Protein AF-A0A7X5TD55-F1 (afdb_monomer)

Sequence (259 aa):
MVTIAPYAYFVERIVGNTLDVQTLIPPDMNLHIYEPSPKSVEMHTRANVWFQIGEPFEKKITQSLLEKNPKLKTVNLQAGLDVLTEEDAIELSPCVGHHHTGADLHTWLSPKLALKQAQHISQTLIALFPEYREEYQKNFNNLALDLQTLDRDIEKILSPFKGNALLVSHSAFGYFCRDYGLIQLSVECEGKEPRPRDIQQILEKTKIYPVQCVLLQKGFNNRGATQIGEKLQLPIYLVDPYARDYLKNMRQIAGNIAK

Mean predicted aligned error: 4.9 Å

Solvent-accessible surface area (backbone atoms only — not comparable to full-atom values): 14300 Å² total; per-residue (Å²): 58,23,46,45,33,44,56,39,39,47,48,44,57,28,48,57,88,79,57,86,80,47,51,72,49,60,87,81,59,43,73,95,77,60,75,79,49,73,68,57,55,58,68,54,44,77,38,65,40,36,47,36,63,78,56,76,67,53,57,63,51,48,54,61,37,37,75,78,22,78,76,48,41,78,42,63,59,59,68,93,57,93,66,63,46,77,67,52,39,54,75,38,32,63,55,70,66,83,74,72,96,64,72,72,64,44,46,70,60,18,43,74,49,34,42,55,36,46,48,52,50,44,55,51,48,35,70,76,40,60,91,46,34,69,57,30,52,54,29,38,53,54,52,42,54,50,32,56,47,49,41,53,52,44,43,66,58,37,58,88,48,50,66,26,21,38,39,20,13,54,83,49,54,60,46,37,18,64,78,45,44,30,29,36,35,38,45,29,53,94,92,37,83,58,50,74,70,37,52,50,52,50,60,53,47,53,75,75,31,57,62,61,30,28,42,30,46,67,63,54,80,37,65,65,35,50,54,52,24,62,76,69,70,41,56,77,42,84,42,58,98,55,41,49,62,44,76,61,46,56,51,49,53,45,54,58,60,66,106

Structure (mmCIF, N/CA/C/O backbone):
data_AF-A0A7X5TD55-F1
#
_entry.id   AF-A0A7X5TD55-F1
#
loop_
_atom_site.group_PDB
_atom_site.id
_atom_site.type_symbol
_atom_site.label_atom_id
_atom_site.label_alt_id
_atom_site.label_comp_id
_atom_site.label_asym_id
_atom_site.label_entity_id
_atom_site.label_seq_id
_atom_site.pdbx_PDB_ins_code
_atom_site.Cartn_x
_atom_site.Cartn_y
_atom_site.Cartn_z
_atom_site.occupancy
_atom_site.B_iso_or_equiv
_atom_site.auth_seq_id
_atom_site.auth_comp_id
_atom_site.auth_asym_id
_atom_site.auth_atom_id
_atom_site.pdbx_PDB_model_num
ATOM 1 N N . MET A 1 1 ? 12.447 -3.862 -10.230 1.00 94.12 1 MET A N 1
ATOM 2 C CA . MET A 1 1 ? 12.416 -4.103 -8.771 1.00 94.12 1 MET A CA 1
ATOM 3 C C . MET A 1 1 ? 11.556 -3.055 -8.085 1.00 94.12 1 MET A C 1
ATOM 5 O O . MET A 1 1 ? 11.379 -1.963 -8.622 1.00 94.12 1 MET A O 1
ATOM 9 N N . VAL A 1 2 ? 11.043 -3.380 -6.908 1.00 95.81 2 VAL A N 1
ATOM 10 C CA . VAL A 1 2 ? 10.241 -2.493 -6.057 1.00 95.81 2 VAL A CA 1
ATOM 11 C C . VAL A 1 2 ? 10.647 -2.683 -4.603 1.00 95.81 2 VAL A C 1
ATOM 13 O O . VAL A 1 2 ? 11.243 -3.702 -4.262 1.00 95.81 2 VAL A O 1
ATOM 16 N N . THR A 1 3 ? 10.301 -1.747 -3.730 1.00 93.94 3 THR A N 1
ATOM 17 C CA . THR A 1 3 ? 10.654 -1.872 -2.309 1.00 93.94 3 THR A CA 1
ATOM 18 C C . THR A 1 3 ? 9.700 -2.789 -1.543 1.00 93.94 3 THR A C 1
ATOM 20 O O . THR A 1 3 ? 10.162 -3.680 -0.835 1.00 93.94 3 THR A O 1
ATOM 23 N N . ILE A 1 4 ? 8.387 -2.637 -1.747 1.00 94.38 4 ILE A N 1
ATOM 24 C CA . ILE A 1 4 ? 7.332 -3.349 -1.006 1.00 94.38 4 ILE A CA 1
ATOM 25 C C . ILE A 1 4 ? 6.414 -4.160 -1.928 1.00 94.38 4 ILE A C 1
ATOM 27 O O . ILE A 1 4 ? 6.278 -3.861 -3.118 1.00 94.38 4 ILE A O 1
ATOM 31 N N . ALA A 1 5 ? 5.749 -5.178 -1.378 1.00 95.31 5 ALA A N 1
ATOM 32 C CA . ALA A 1 5 ? 4.925 -6.099 -2.161 1.00 95.31 5 ALA A CA 1
ATOM 33 C C . ALA A 1 5 ? 3.670 -5.481 -2.821 1.00 95.31 5 ALA A C 1
ATOM 35 O O . ALA A 1 5 ? 3.364 -5.907 -3.935 1.00 95.31 5 ALA A O 1
ATOM 36 N N . PRO A 1 6 ? 2.980 -4.463 -2.257 1.00 96.75 6 PRO A N 1
ATOM 37 C CA . PRO A 1 6 ? 1.892 -3.777 -2.963 1.00 96.75 6 PRO A CA 1
ATOM 38 C C . PRO A 1 6 ? 2.317 -3.205 -4.321 1.00 96.75 6 PRO A C 1
ATOM 40 O O . PRO A 1 6 ? 1.610 -3.338 -5.316 1.00 96.75 6 PRO A O 1
ATOM 43 N N . TYR A 1 7 ? 3.522 -2.640 -4.407 1.00 97.62 7 TYR A N 1
ATOM 44 C CA . TYR A 1 7 ? 4.047 -2.149 -5.681 1.00 97.62 7 TYR A CA 1
ATOM 45 C C . TYR A 1 7 ? 4.497 -3.278 -6.599 1.00 97.62 7 TYR A C 1
ATOM 47 O O . TYR A 1 7 ? 4.424 -3.118 -7.815 1.00 97.62 7 TYR A O 1
ATOM 55 N N . ALA A 1 8 ? 4.897 -4.433 -6.055 1.00 97.50 8 ALA A N 1
ATOM 56 C CA . ALA A 1 8 ? 5.165 -5.608 -6.881 1.00 97.50 8 ALA A CA 1
ATOM 57 C C . ALA A 1 8 ? 3.881 -6.034 -7.583 1.00 97.50 8 ALA A C 1
ATOM 59 O O . ALA A 1 8 ? 3.890 -6.179 -8.798 1.00 97.50 8 ALA A O 1
ATOM 60 N N . TYR A 1 9 ? 2.771 -6.095 -6.845 1.00 98.19 9 TYR A N 1
ATOM 61 C CA . TYR A 1 9 ? 1.458 -6.393 -7.403 1.00 98.19 9 TYR A CA 1
ATOM 62 C C . TYR A 1 9 ? 1.077 -5.435 -8.536 1.00 98.19 9 TYR A C 1
ATOM 64 O O . TYR A 1 9 ? 0.648 -5.888 -9.594 1.00 98.19 9 TYR A O 1
ATOM 72 N N . PHE A 1 10 ? 1.274 -4.122 -8.372 1.00 98.62 10 PHE A N 1
ATOM 73 C CA . PHE A 1 10 ? 0.982 -3.163 -9.446 1.00 98.62 10 PHE A CA 1
ATOM 74 C C . PHE A 1 10 ? 1.868 -3.371 -10.673 1.00 98.62 10 PHE A C 1
ATOM 76 O O . PHE A 1 10 ? 1.355 -3.388 -11.790 1.00 98.62 10 PHE A O 1
ATOM 83 N N . VAL A 1 11 ? 3.178 -3.558 -10.481 1.00 98.50 11 VAL A N 1
ATOM 84 C CA . VAL A 1 11 ? 4.105 -3.803 -11.593 1.00 98.50 11 VAL A CA 1
ATOM 85 C C . VAL A 1 11 ? 3.736 -5.102 -12.307 1.00 98.50 11 VAL A C 1
ATOM 87 O O . VAL A 1 11 ? 3.576 -5.074 -13.518 1.00 98.50 11 VAL A O 1
ATOM 90 N N . GLU A 1 12 ? 3.522 -6.203 -11.585 1.00 98.44 12 GLU A N 1
ATOM 91 C CA . GLU A 1 12 ? 3.125 -7.511 -12.136 1.00 98.44 12 GLU A CA 1
ATOM 92 C C . GLU A 1 12 ? 1.830 -7.424 -12.943 1.00 98.44 12 GLU A C 1
ATOM 94 O O . GLU A 1 12 ? 1.743 -7.939 -14.057 1.00 98.44 12 GLU A O 1
ATOM 99 N N . ARG A 1 13 ? 0.834 -6.707 -12.415 1.00 98.56 13 ARG A N 1
ATOM 100 C CA . ARG A 1 13 ? -0.438 -6.459 -13.100 1.00 98.56 13 ARG A CA 1
ATOM 101 C C . ARG A 1 13 ? -0.277 -5.673 -14.397 1.00 98.56 13 ARG A C 1
ATOM 103 O O . ARG A 1 13 ? -1.152 -5.800 -15.244 1.00 98.56 13 ARG A O 1
ATOM 110 N N . ILE A 1 14 ? 0.781 -4.871 -14.539 1.00 98.75 14 ILE A N 1
ATOM 111 C CA . ILE A 1 14 ? 1.077 -4.079 -15.740 1.00 98.75 14 ILE A CA 1
ATOM 112 C C . ILE A 1 14 ? 1.941 -4.877 -16.725 1.00 98.75 14 ILE A C 1
ATOM 114 O O . ILE A 1 14 ? 1.616 -4.914 -17.911 1.00 98.75 14 ILE A O 1
ATOM 118 N N . VAL A 1 15 ? 3.013 -5.518 -16.249 1.00 98.38 15 VAL A N 1
ATOM 119 C CA . VAL A 1 15 ? 4.007 -6.189 -17.106 1.00 98.38 15 VAL A CA 1
ATOM 120 C C . VAL A 1 15 ? 3.598 -7.597 -17.533 1.00 98.38 15 VAL A C 1
ATOM 122 O O . VAL A 1 15 ? 4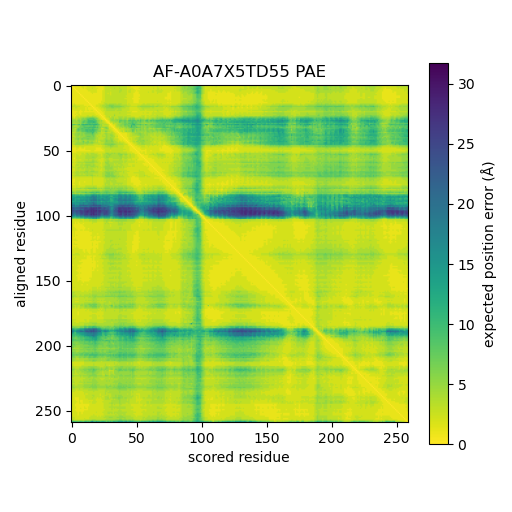.107 -8.102 -18.526 1.00 98.38 15 VAL A O 1
ATOM 125 N N . GLY A 1 16 ? 2.693 -8.259 -16.809 1.00 96.62 16 GLY A N 1
ATOM 126 C CA . GLY A 1 16 ? 2.365 -9.653 -17.092 1.00 96.62 16 GLY A CA 1
ATOM 127 C C . GLY A 1 16 ? 3.614 -10.537 -17.011 1.00 96.62 16 GLY A C 1
ATOM 128 O O . GLY A 1 16 ? 4.246 -10.614 -15.962 1.00 96.62 16 GLY A O 1
ATOM 129 N N . ASN A 1 17 ? 3.979 -11.179 -18.124 1.00 95.69 17 ASN A N 1
ATOM 130 C CA . ASN A 1 17 ? 5.123 -12.098 -18.203 1.00 95.69 17 ASN A CA 1
ATOM 131 C C . ASN A 1 17 ? 6.352 -11.503 -18.915 1.00 95.69 17 ASN A C 1
ATOM 133 O O . ASN A 1 17 ? 7.302 -12.231 -19.198 1.00 95.69 17 ASN A O 1
ATOM 137 N N . THR A 1 18 ? 6.341 -10.214 -19.261 1.00 97.06 18 THR A N 1
ATOM 138 C CA . THR A 1 18 ? 7.421 -9.600 -20.053 1.00 97.06 18 THR A CA 1
ATOM 139 C C . THR A 1 18 ? 8.657 -9.248 -19.221 1.00 97.06 18 THR A C 1
ATOM 141 O O . THR A 1 18 ? 9.742 -9.093 -19.781 1.00 97.06 18 THR A O 1
ATOM 144 N N . LEU A 1 19 ? 8.510 -9.098 -17.898 1.00 95.94 19 LEU A N 1
ATOM 145 C CA . LEU A 1 19 ? 9.568 -8.687 -16.974 1.00 95.94 19 LEU A CA 1
ATOM 146 C C . LEU A 1 19 ? 9.460 -9.413 -15.632 1.00 95.94 19 LEU A C 1
ATOM 148 O O . LEU A 1 19 ? 8.368 -9.601 -15.098 1.00 95.94 19 LEU A O 1
ATOM 152 N N . ASP A 1 20 ? 10.613 -9.705 -15.031 1.00 95.25 20 ASP A N 1
ATOM 153 C CA . ASP A 1 20 ? 10.690 -10.219 -13.665 1.00 95.25 20 ASP A CA 1
ATOM 154 C C . ASP A 1 20 ? 10.497 -9.101 -12.629 1.00 95.25 20 ASP A C 1
ATOM 156 O O . ASP A 1 20 ? 11.153 -8.050 -12.665 1.00 95.25 20 ASP A O 1
ATOM 160 N N . VAL A 1 21 ? 9.641 -9.355 -11.635 1.00 95.75 21 VAL A N 1
ATOM 161 C CA . VAL A 1 21 ? 9.360 -8.412 -10.545 1.00 95.75 21 VAL A CA 1
ATOM 162 C C . VAL A 1 21 ? 9.884 -8.952 -9.220 1.00 95.75 21 VAL A C 1
ATOM 164 O O . VAL A 1 21 ? 9.429 -9.968 -8.702 1.00 95.75 21 VAL A O 1
ATOM 167 N N . GLN A 1 22 ? 10.838 -8.225 -8.640 1.00 93.19 22 GLN A N 1
ATOM 168 C CA . GLN A 1 22 ? 11.437 -8.545 -7.344 1.00 93.19 22 GLN A CA 1
ATOM 169 C C . GLN A 1 22 ? 11.179 -7.435 -6.328 1.00 93.19 22 GLN A C 1
ATOM 171 O O . GLN A 1 22 ? 11.275 -6.247 -6.659 1.00 93.19 22 GLN A O 1
ATOM 176 N N . THR A 1 23 ? 10.868 -7.846 -5.099 1.00 92.19 23 THR A N 1
ATOM 177 C CA . THR A 1 23 ? 10.743 -6.986 -3.921 1.00 92.19 23 THR A CA 1
ATOM 178 C C . THR A 1 23 ? 12.070 -6.932 -3.175 1.00 92.19 23 THR A C 1
ATOM 180 O O . THR A 1 23 ? 12.654 -7.975 -2.882 1.00 92.19 23 THR A O 1
ATOM 183 N N . LEU A 1 24 ? 12.513 -5.731 -2.810 1.00 90.44 24 LEU A N 1
ATOM 184 C CA . LEU A 1 24 ? 13.697 -5.544 -1.978 1.00 90.44 24 LEU A CA 1
ATOM 185 C C . LEU A 1 24 ? 13.462 -6.065 -0.557 1.00 90.44 24 LEU A C 1
ATOM 187 O O . LEU A 1 24 ? 14.338 -6.717 0.007 1.00 90.44 24 LEU A O 1
ATOM 191 N N . ILE A 1 25 ? 12.282 -5.783 0.002 1.00 86.50 25 ILE A N 1
ATOM 192 C CA . ILE A 1 25 ? 11.887 -6.248 1.329 1.00 86.50 25 ILE A CA 1
ATOM 193 C C . ILE A 1 25 ? 11.126 -7.571 1.178 1.00 86.50 25 ILE A C 1
ATOM 195 O O . ILE A 1 25 ? 10.119 -7.616 0.463 1.00 86.50 25 ILE A O 1
ATOM 199 N N . PRO A 1 26 ? 11.591 -8.661 1.814 1.00 79.62 26 PRO A N 1
ATOM 200 C CA . PRO A 1 26 ? 10.862 -9.921 1.839 1.00 79.62 26 PRO A CA 1
ATOM 201 C C . PRO A 1 26 ? 9.502 -9.788 2.543 1.00 79.62 26 PRO A C 1
ATOM 203 O O . PRO A 1 26 ? 9.340 -8.912 3.395 1.00 79.62 26 PRO A O 1
ATOM 206 N N . PRO A 1 27 ? 8.543 -10.687 2.257 1.00 74.12 27 PRO A N 1
ATOM 207 C CA . PRO A 1 27 ? 7.308 -10.774 3.029 1.00 74.12 27 PRO A CA 1
ATOM 208 C C . PRO A 1 27 ? 7.586 -10.895 4.533 1.00 74.12 27 PRO A C 1
ATOM 210 O O . PRO A 1 27 ? 8.581 -11.496 4.936 1.00 74.12 27 PRO A O 1
ATOM 213 N N . ASP A 1 28 ? 6.682 -10.354 5.347 1.00 70.50 28 ASP A N 1
ATOM 214 C CA . ASP A 1 28 ? 6.670 -10.468 6.814 1.00 70.50 28 ASP A CA 1
ATOM 215 C C . ASP A 1 28 ? 7.827 -9.777 7.561 1.00 70.50 28 ASP A C 1
ATOM 217 O O . ASP A 1 28 ? 7.935 -9.901 8.782 1.00 70.50 28 ASP A O 1
ATOM 221 N N . MET A 1 29 ? 8.657 -9.001 6.858 1.00 75.50 29 MET A N 1
ATOM 222 C CA . MET A 1 29 ? 9.703 -8.174 7.462 1.00 75.50 29 MET A CA 1
ATOM 223 C C . MET A 1 29 ? 9.189 -6.763 7.763 1.00 75.50 29 MET A C 1
ATOM 225 O O . MET A 1 29 ? 8.473 -6.159 6.966 1.00 75.50 29 MET A O 1
ATOM 229 N N . ASN A 1 30 ? 9.607 -6.204 8.899 1.00 74.75 30 ASN A N 1
ATOM 230 C CA . ASN A 1 30 ? 9.355 -4.803 9.220 1.00 74.75 30 ASN A CA 1
ATOM 231 C C . ASN A 1 30 ? 10.313 -3.909 8.425 1.00 74.75 30 ASN A C 1
ATOM 233 O O . ASN A 1 30 ? 11.528 -3.987 8.610 1.00 74.75 30 ASN A O 1
ATOM 237 N N . LEU A 1 31 ? 9.763 -3.057 7.558 1.00 77.81 31 LEU A N 1
ATOM 238 C CA . LEU A 1 31 ? 10.559 -2.220 6.664 1.00 77.81 31 LEU A CA 1
ATOM 239 C C . LEU A 1 31 ? 11.415 -1.177 7.382 1.00 77.81 31 LEU A C 1
ATOM 241 O O . LEU A 1 31 ? 12.505 -0.876 6.908 1.00 77.81 31 LEU A O 1
ATOM 245 N N . HIS A 1 32 ? 10.957 -0.667 8.530 1.00 74.50 32 HIS A N 1
ATOM 246 C CA . HIS A 1 32 ? 11.623 0.435 9.238 1.00 74.50 32 HIS A CA 1
ATOM 247 C C . HIS A 1 32 ? 12.931 0.000 9.893 1.00 74.50 32 HIS A C 1
ATOM 249 O O . HIS A 1 32 ? 13.789 0.824 10.194 1.00 74.50 32 HIS A O 1
ATOM 255 N N . ILE A 1 33 ? 13.087 -1.306 10.109 1.00 75.75 33 ILE A N 1
ATOM 256 C CA . ILE A 1 33 ? 14.289 -1.916 10.686 1.00 75.75 33 ILE A CA 1
ATOM 257 C C . ILE A 1 33 ? 14.964 -2.889 9.713 1.00 75.75 33 ILE A C 1
ATOM 259 O O . ILE A 1 33 ? 15.888 -3.606 10.098 1.00 75.75 33 ILE A O 1
ATOM 263 N N . TYR A 1 34 ? 14.485 -2.970 8.468 1.00 79.50 34 TYR A N 1
ATOM 264 C CA . TYR A 1 34 ? 15.034 -3.897 7.492 1.00 79.50 34 TYR A CA 1
ATOM 265 C C . TYR A 1 34 ? 16.369 -3.385 6.955 1.00 79.50 34 TYR A C 1
ATOM 267 O O . TYR A 1 34 ? 16.450 -2.336 6.319 1.00 79.50 34 TYR A O 1
ATOM 275 N N . GLU A 1 35 ? 17.412 -4.191 7.135 1.00 79.69 35 GLU A N 1
ATOM 276 C CA . GLU A 1 35 ? 18.705 -3.980 6.497 1.00 79.69 35 GLU A CA 1
ATOM 277 C C . GLU A 1 35 ? 18.941 -5.059 5.428 1.00 79.69 35 GLU A C 1
ATOM 279 O O . GLU A 1 35 ? 19.118 -6.239 5.754 1.00 79.69 35 GLU A O 1
ATOM 284 N N . PRO A 1 36 ? 18.946 -4.700 4.131 1.00 79.50 36 PRO A N 1
ATOM 285 C CA . PRO A 1 36 ? 19.206 -5.673 3.083 1.00 79.50 36 PRO A CA 1
ATOM 286 C C . PRO A 1 36 ? 20.639 -6.197 3.152 1.00 79.50 36 PRO A C 1
ATOM 288 O O . PRO A 1 36 ? 21.610 -5.444 3.199 1.00 79.50 36 PRO A O 1
ATOM 291 N N . SER A 1 37 ? 20.770 -7.522 3.083 1.00 82.94 37 SER A N 1
ATOM 292 C CA . SER A 1 37 ? 22.079 -8.177 3.031 1.00 82.94 37 SER A CA 1
ATOM 293 C C . SER A 1 37 ? 22.849 -7.819 1.748 1.00 82.94 37 SER A C 1
ATOM 295 O O . SER A 1 37 ? 22.228 -7.584 0.706 1.00 82.94 37 SER A O 1
ATOM 297 N N . PRO A 1 38 ? 24.195 -7.890 1.748 1.00 82.25 38 PRO A N 1
ATOM 298 C CA . PRO A 1 38 ? 24.996 -7.696 0.537 1.00 82.25 38 PRO A CA 1
ATOM 299 C C . PRO A 1 38 ? 24.571 -8.604 -0.624 1.00 82.25 38 PRO A C 1
ATOM 301 O O . PRO A 1 38 ? 24.558 -8.178 -1.774 1.00 82.25 38 PRO A O 1
ATOM 304 N N . LYS A 1 39 ? 24.152 -9.842 -0.322 1.00 83.31 39 LYS A N 1
ATOM 305 C CA . LYS A 1 39 ? 23.620 -10.784 -1.315 1.00 83.31 39 LYS A CA 1
ATOM 306 C C . LYS A 1 39 ? 22.305 -10.287 -1.925 1.00 83.31 39 LYS A C 1
ATOM 308 O O . LYS A 1 39 ? 22.108 -10.442 -3.125 1.00 83.31 39 LYS A O 1
ATOM 313 N N . SER A 1 40 ? 21.420 -9.694 -1.117 1.00 81.75 40 SER A N 1
ATOM 314 C CA . SER A 1 40 ? 20.184 -9.070 -1.609 1.00 81.75 40 SER A CA 1
ATOM 315 C C . SER A 1 40 ? 20.505 -7.901 -2.537 1.00 81.75 40 SER A C 1
ATOM 317 O O . SER A 1 40 ? 19.998 -7.853 -3.654 1.00 81.75 40 SER A O 1
ATOM 319 N N . VAL A 1 41 ? 21.416 -7.010 -2.135 1.00 82.12 41 VAL A N 1
ATOM 320 C CA . VAL A 1 41 ? 21.853 -5.887 -2.981 1.00 82.12 41 VAL A CA 1
ATOM 321 C C . VAL A 1 41 ? 22.447 -6.393 -4.300 1.00 82.12 41 VAL A C 1
ATOM 323 O O . VAL A 1 41 ? 22.096 -5.885 -5.361 1.00 82.12 41 VAL A O 1
ATOM 326 N N . GLU A 1 42 ? 23.275 -7.441 -4.264 1.00 84.12 42 GLU A N 1
ATOM 327 C CA . GLU A 1 42 ? 23.876 -8.027 -5.466 1.00 84.12 42 GLU A CA 1
ATOM 328 C C . GLU A 1 42 ? 22.830 -8.567 -6.454 1.00 84.12 42 GLU A C 1
ATOM 330 O O . GLU A 1 42 ? 22.952 -8.328 -7.655 1.00 84.12 42 GLU A O 1
ATOM 335 N N . MET A 1 43 ? 21.765 -9.225 -5.973 1.00 83.94 43 MET A N 1
ATOM 336 C CA . MET A 1 43 ? 20.680 -9.719 -6.838 1.00 83.94 43 MET A CA 1
ATOM 337 C C . MET A 1 43 ? 19.990 -8.589 -7.614 1.00 83.94 43 MET A C 1
ATOM 339 O O . MET A 1 43 ? 19.589 -8.776 -8.763 1.00 83.94 43 MET A O 1
ATOM 343 N N . HIS A 1 44 ? 19.911 -7.402 -7.016 1.00 87.19 44 HIS A N 1
ATOM 344 C CA . HIS A 1 44 ? 19.233 -6.243 -7.587 1.00 87.19 44 HIS A CA 1
ATOM 345 C C . HIS A 1 44 ? 20.106 -5.412 -8.538 1.00 87.19 44 HIS A C 1
ATOM 347 O O . HIS A 1 44 ? 19.586 -4.544 -9.237 1.00 87.19 44 HIS A O 1
ATOM 353 N N . THR A 1 45 ? 21.408 -5.703 -8.649 1.00 87.75 45 THR A N 1
ATOM 354 C CA . THR A 1 45 ? 22.309 -5.006 -9.591 1.00 87.75 45 THR A CA 1
ATOM 355 C C . THR A 1 45 ? 21.869 -5.143 -11.048 1.00 87.75 45 THR A C 1
ATOM 357 O O . THR A 1 45 ? 22.150 -4.264 -11.856 1.00 87.75 45 THR A O 1
ATOM 360 N N . ARG A 1 46 ? 21.127 -6.203 -11.389 1.00 88.06 46 ARG A N 1
ATOM 361 C CA . ARG A 1 46 ? 20.610 -6.456 -12.743 1.00 88.06 46 ARG A CA 1
ATOM 362 C C . ARG A 1 46 ? 19.305 -5.723 -13.061 1.00 88.06 46 ARG A C 1
ATOM 364 O O . ARG A 1 46 ? 18.822 -5.829 -14.183 1.00 88.06 46 ARG A O 1
ATOM 371 N N . ALA A 1 47 ? 18.716 -5.008 -12.104 1.00 94.19 47 ALA A N 1
ATOM 372 C CA . ALA A 1 47 ? 17.444 -4.333 -12.320 1.00 94.19 47 ALA A CA 1
ATOM 373 C C . ALA A 1 47 ? 17.562 -3.218 -13.375 1.00 94.19 47 ALA A C 1
ATOM 375 O O . ALA A 1 47 ? 18.484 -2.404 -13.348 1.00 94.19 47 ALA A O 1
ATOM 376 N N . ASN A 1 48 ? 16.586 -3.140 -14.281 1.00 95.38 48 ASN A N 1
ATOM 377 C CA . ASN A 1 48 ? 16.469 -2.024 -15.227 1.00 95.38 48 ASN A CA 1
ATOM 378 C C . ASN A 1 48 ? 15.880 -0.776 -14.557 1.00 95.38 48 ASN A C 1
ATOM 380 O O . ASN A 1 48 ? 16.286 0.349 -14.842 1.00 95.38 48 ASN A O 1
ATOM 384 N N . VAL A 1 49 ? 14.915 -0.984 -13.658 1.00 97.50 49 VAL A N 1
ATOM 385 C CA . VAL A 1 49 ? 14.199 0.077 -12.951 1.00 97.50 49 VAL A CA 1
ATOM 386 C C . VAL A 1 49 ? 13.906 -0.318 -11.508 1.00 97.50 49 VAL A C 1
ATOM 388 O O . VAL A 1 49 ? 13.558 -1.472 -11.225 1.00 97.50 49 VAL A O 1
ATOM 391 N N . TRP A 1 50 ? 14.020 0.652 -10.605 1.00 97.19 50 TRP A N 1
ATOM 392 C CA . TRP A 1 50 ? 13.593 0.566 -9.217 1.00 97.19 50 TRP A CA 1
ATOM 393 C C . TRP A 1 50 ? 12.528 1.619 -8.911 1.00 97.19 50 TRP A C 1
ATOM 395 O O . TRP A 1 50 ? 12.796 2.820 -8.950 1.00 97.19 50 TRP A O 1
ATOM 405 N N . PHE A 1 51 ? 11.329 1.148 -8.572 1.00 98.00 51 PHE A N 1
ATOM 406 C CA . PHE A 1 51 ? 10.264 1.978 -8.019 1.00 98.00 51 PHE A CA 1
ATOM 407 C C . PHE A 1 51 ? 10.364 2.044 -6.488 1.00 98.00 51 PHE A C 1
ATOM 409 O O . PHE A 1 51 ? 10.251 1.021 -5.806 1.00 98.00 51 PHE A O 1
ATOM 416 N N . GLN A 1 52 ? 10.600 3.249 -5.981 1.00 95.62 52 GLN A N 1
ATOM 417 C CA . GLN A 1 52 ? 10.960 3.570 -4.600 1.00 95.62 52 GLN A CA 1
ATOM 418 C C . GLN A 1 52 ? 9.793 4.195 -3.845 1.00 95.62 52 GLN A C 1
ATOM 420 O O . GLN A 1 52 ? 8.957 4.876 -4.448 1.00 95.62 52 GLN A O 1
ATOM 425 N N . ILE A 1 53 ? 9.755 3.980 -2.529 1.00 92.06 53 ILE A N 1
ATOM 426 C CA . ILE A 1 53 ? 8.679 4.481 -1.663 1.00 92.06 53 ILE A CA 1
ATOM 427 C C . ILE A 1 53 ? 9.070 5.748 -0.891 1.00 92.06 53 ILE A C 1
ATOM 429 O O . ILE A 1 53 ? 8.188 6.381 -0.322 1.00 92.06 53 ILE A O 1
ATOM 433 N N . GLY A 1 54 ? 10.350 6.133 -0.890 1.00 88.44 54 GLY A N 1
ATOM 434 C CA . GLY A 1 54 ? 10.880 7.315 -0.205 1.00 88.44 54 GLY A CA 1
ATOM 435 C C . GLY A 1 54 ? 11.600 7.031 1.118 1.00 88.44 54 GLY A C 1
ATOM 436 O O . GLY A 1 54 ? 11.972 7.978 1.810 1.00 88.44 54 GLY A O 1
ATOM 437 N N . GLU A 1 55 ? 11.823 5.764 1.467 1.00 87.38 55 GLU A N 1
ATOM 438 C CA . GLU A 1 55 ? 12.448 5.379 2.735 1.00 87.38 55 GLU A CA 1
ATOM 439 C C . GLU A 1 55 ? 13.916 5.834 2.815 1.00 87.38 55 GLU A C 1
ATOM 441 O O . GLU A 1 55 ? 14.657 5.733 1.827 1.00 87.38 55 GLU A O 1
ATOM 446 N N . PRO A 1 56 ? 14.411 6.282 3.985 1.00 85.06 56 PRO A N 1
ATOM 447 C CA . PRO A 1 56 ? 15.785 6.764 4.117 1.00 85.06 56 PRO A CA 1
ATOM 448 C C . PRO A 1 56 ? 16.843 5.733 3.704 1.00 85.06 56 PRO A C 1
ATOM 450 O O . PRO A 1 56 ? 17.853 6.099 3.092 1.00 85.06 56 PRO A O 1
ATOM 453 N N . PHE A 1 57 ? 16.609 4.444 3.982 1.00 85.44 57 PHE A N 1
ATOM 454 C CA . PHE A 1 57 ? 17.544 3.378 3.614 1.00 85.44 57 PHE A CA 1
ATOM 455 C C . PHE A 1 57 ? 17.676 3.219 2.089 1.00 85.44 57 PHE A C 1
ATOM 457 O O . PHE A 1 57 ? 18.738 2.810 1.607 1.00 85.44 57 PHE A O 1
ATOM 464 N N . GLU A 1 58 ? 16.646 3.577 1.308 1.00 90.75 58 GLU A N 1
ATOM 465 C CA . GLU A 1 58 ? 16.667 3.437 -0.152 1.00 90.75 58 GLU A CA 1
ATOM 466 C C . GLU A 1 58 ? 17.770 4.296 -0.766 1.00 90.75 58 GLU A C 1
ATOM 468 O O . GLU A 1 58 ? 18.404 3.872 -1.732 1.00 90.75 58 GLU A O 1
ATOM 473 N N . LYS A 1 59 ? 18.072 5.463 -0.178 1.00 88.88 59 LYS A N 1
ATOM 474 C CA . LYS A 1 59 ? 19.146 6.357 -0.643 1.00 88.88 59 LYS A CA 1
ATOM 475 C C . LYS A 1 59 ? 20.513 5.675 -0.591 1.00 88.88 59 LYS A C 1
ATOM 477 O O . LYS A 1 59 ? 21.248 5.694 -1.577 1.00 88.88 59 LYS A O 1
ATOM 482 N N . LYS A 1 60 ? 20.829 5.021 0.533 1.00 87.12 60 LYS A N 1
ATOM 483 C CA . LYS A 1 60 ? 22.104 4.312 0.729 1.00 87.12 60 LYS A CA 1
ATOM 484 C C . LYS A 1 60 ? 22.255 3.154 -0.260 1.00 87.12 60 LYS A C 1
ATOM 486 O O . LYS A 1 60 ? 23.316 2.971 -0.850 1.00 87.12 60 LYS A O 1
ATOM 491 N N . ILE A 1 61 ? 21.183 2.392 -0.473 1.00 90.00 61 ILE A N 1
ATOM 492 C CA . ILE A 1 61 ? 21.180 1.270 -1.424 1.00 90.00 61 ILE A CA 1
ATOM 493 C C . ILE A 1 61 ? 21.279 1.778 -2.862 1.00 90.00 61 ILE A C 1
ATOM 495 O O . ILE A 1 61 ? 22.012 1.202 -3.659 1.00 90.00 61 ILE A O 1
ATOM 499 N N . THR A 1 62 ? 20.588 2.872 -3.189 1.00 91.75 62 THR A N 1
ATOM 500 C CA . THR A 1 62 ? 20.628 3.497 -4.519 1.00 91.75 62 THR A CA 1
ATOM 501 C C . THR A 1 62 ? 22.050 3.859 -4.905 1.00 91.75 62 THR A C 1
ATOM 503 O O . THR A 1 62 ? 22.477 3.525 -6.006 1.00 91.75 62 THR A O 1
ATOM 506 N N . GLN A 1 63 ? 22.795 4.489 -3.992 1.00 89.38 63 GLN A N 1
ATOM 507 C CA . GLN A 1 63 ? 24.193 4.834 -4.225 1.00 89.38 63 GLN A CA 1
ATOM 508 C C . GLN A 1 63 ? 25.024 3.588 -4.564 1.00 89.38 63 GLN A C 1
ATOM 510 O O . GLN A 1 63 ? 25.676 3.552 -5.604 1.00 89.38 63 GLN A O 1
ATOM 515 N N . SER A 1 64 ? 24.920 2.533 -3.749 1.00 89.06 64 SER A N 1
ATOM 516 C CA . SER A 1 64 ? 25.655 1.283 -3.979 1.00 89.06 64 SER A CA 1
ATOM 517 C C . SER A 1 64 ? 25.259 0.575 -5.283 1.00 89.06 64 SER A C 1
ATOM 519 O O . SER A 1 64 ? 26.112 0.007 -5.966 1.00 89.06 64 SER A O 1
ATOM 521 N N . LEU A 1 65 ? 23.976 0.603 -5.656 1.00 91.00 65 LEU A N 1
ATOM 522 C CA . LEU A 1 65 ? 23.502 -0.009 -6.896 1.00 91.00 65 LEU A CA 1
ATOM 523 C C . LEU A 1 65 ? 23.946 0.773 -8.132 1.00 91.00 65 LEU A C 1
ATOM 525 O O . LEU A 1 65 ? 24.330 0.147 -9.115 1.00 91.00 65 LEU A O 1
ATOM 529 N N . LEU A 1 66 ? 23.936 2.108 -8.093 1.00 92.38 66 LEU A N 1
ATOM 530 C CA . LEU A 1 66 ? 24.347 2.945 -9.225 1.00 92.38 66 LEU A CA 1
ATOM 531 C C . LEU A 1 66 ? 25.847 2.845 -9.523 1.00 92.38 66 LEU A C 1
ATOM 533 O O . LEU A 1 66 ? 26.232 2.923 -10.687 1.00 92.38 66 LEU A O 1
ATOM 537 N N . GLU A 1 67 ? 26.685 2.608 -8.510 1.00 91.44 67 GLU A N 1
ATOM 538 C CA . GLU A 1 67 ? 28.116 2.325 -8.704 1.00 91.44 67 GLU A CA 1
ATOM 539 C C . GLU A 1 67 ? 28.344 1.058 -9.546 1.00 91.44 67 GLU A C 1
ATOM 541 O O . GLU A 1 67 ? 29.257 1.011 -10.370 1.00 91.44 67 GLU A O 1
ATOM 546 N N . LYS A 1 68 ? 27.496 0.035 -9.371 1.00 90.56 68 LYS A N 1
ATOM 547 C CA . LYS A 1 68 ? 27.588 -1.250 -10.087 1.00 90.56 68 LYS A CA 1
ATOM 548 C C . LYS A 1 68 ? 26.771 -1.287 -11.380 1.00 90.56 68 LYS A C 1
ATOM 550 O O . LYS A 1 68 ? 27.141 -1.978 -12.326 1.00 90.56 68 LYS A O 1
ATOM 555 N N . ASN A 1 69 ? 25.661 -0.559 -11.424 1.00 94.06 69 ASN A N 1
ATOM 556 C CA . ASN A 1 69 ? 24.759 -0.455 -12.563 1.00 94.06 69 ASN A CA 1
ATOM 557 C C . ASN A 1 69 ? 24.366 1.015 -12.798 1.00 94.06 69 ASN A C 1
ATOM 559 O O . ASN A 1 69 ? 23.273 1.441 -12.412 1.00 94.06 69 ASN A O 1
ATOM 563 N N . PRO A 1 70 ? 25.211 1.786 -13.507 1.00 93.88 70 PRO A N 1
ATOM 564 C CA . PRO A 1 70 ? 24.935 3.191 -13.816 1.00 93.88 70 PRO A CA 1
ATOM 565 C C . PRO A 1 70 ? 23.697 3.413 -14.699 1.00 93.88 70 PRO A C 1
ATOM 567 O O . PRO A 1 70 ? 23.255 4.547 -14.865 1.00 93.88 70 PRO A O 1
ATOM 570 N N . LYS A 1 71 ? 23.151 2.348 -15.305 1.00 94.44 71 LYS A N 1
ATOM 571 C CA . LYS A 1 71 ? 21.955 2.401 -16.158 1.00 94.44 71 LYS A CA 1
ATOM 572 C C . LYS A 1 71 ? 20.656 2.199 -15.377 1.00 94.44 71 LYS A C 1
ATOM 574 O O . LYS A 1 71 ? 19.587 2.336 -15.971 1.00 94.44 71 LYS A O 1
ATOM 579 N N . LEU A 1 72 ? 20.726 1.861 -14.087 1.00 96.00 72 LEU A N 1
ATOM 580 C CA . LEU A 1 72 ? 19.544 1.682 -13.250 1.00 96.00 72 LEU A CA 1
ATOM 581 C C . LEU A 1 72 ? 18.713 2.969 -13.236 1.00 96.00 72 LEU A C 1
ATOM 583 O O . LEU A 1 72 ? 19.171 4.024 -12.796 1.00 96.00 72 LEU A O 1
ATOM 587 N N . LYS A 1 73 ? 17.454 2.870 -13.663 1.00 96.75 73 LYS A N 1
ATOM 588 C CA . LYS A 1 73 ? 16.488 3.953 -13.501 1.00 96.75 73 LYS A CA 1
ATOM 589 C C . LYS A 1 73 ? 15.872 3.885 -12.106 1.00 96.75 73 LYS A C 1
ATOM 591 O O . LYS A 1 73 ? 15.291 2.867 -11.747 1.00 96.75 73 LYS A O 1
ATOM 596 N N . THR A 1 74 ? 15.923 4.967 -11.339 1.00 96.44 74 THR A N 1
ATOM 597 C CA . THR A 1 74 ? 15.150 5.097 -10.095 1.00 96.44 74 THR A CA 1
ATOM 598 C C . THR A 1 74 ? 13.926 5.981 -10.313 1.00 96.44 74 THR A C 1
ATOM 600 O O . THR A 1 74 ? 13.963 6.942 -11.089 1.00 96.44 74 THR A O 1
ATOM 603 N N . VAL A 1 75 ? 12.818 5.628 -9.662 1.00 97.00 75 VAL A N 1
ATOM 604 C CA . VAL A 1 75 ? 11.552 6.367 -9.723 1.00 97.00 75 VAL A CA 1
ATOM 605 C C . VAL A 1 75 ? 10.965 6.464 -8.325 1.00 97.00 75 VAL A C 1
ATOM 607 O O . VAL A 1 75 ? 10.644 5.447 -7.720 1.00 97.00 75 VAL A O 1
ATOM 610 N N . ASN A 1 76 ? 10.789 7.689 -7.833 1.00 95.25 76 ASN A N 1
ATOM 611 C CA . ASN A 1 76 ? 10.103 7.950 -6.573 1.00 95.25 76 ASN A CA 1
ATOM 612 C C . ASN A 1 76 ? 8.583 7.938 -6.796 1.00 95.25 76 ASN A C 1
ATOM 614 O O . ASN A 1 76 ? 8.054 8.819 -7.474 1.00 95.25 76 ASN A O 1
ATOM 618 N N . LEU A 1 77 ? 7.881 6.971 -6.204 1.00 96.50 77 LEU A N 1
ATOM 619 C CA . LEU A 1 77 ? 6.426 6.854 -6.326 1.00 96.50 77 LEU A CA 1
ATOM 620 C C . LEU A 1 77 ? 5.643 7.831 -5.441 1.00 96.50 77 LEU A C 1
ATOM 622 O O . LEU A 1 77 ? 4.429 7.920 -5.585 1.00 96.50 77 LEU A O 1
ATOM 626 N N . GLN A 1 78 ? 6.313 8.588 -4.574 1.00 92.75 78 GLN A N 1
ATOM 627 C CA . GLN A 1 78 ? 5.698 9.679 -3.809 1.00 92.75 78 GLN A CA 1
ATOM 628 C C . GLN A 1 78 ? 5.684 11.005 -4.580 1.00 92.75 78 GLN A C 1
ATOM 630 O O . GLN A 1 78 ? 5.005 11.953 -4.188 1.00 92.75 78 GLN A O 1
ATOM 635 N N . ALA A 1 79 ? 6.447 11.106 -5.673 1.00 91.38 79 ALA A N 1
ATOM 636 C CA . ALA A 1 79 ? 6.576 12.350 -6.418 1.00 91.38 79 ALA A CA 1
ATOM 637 C C . ALA A 1 79 ? 5.235 12.763 -7.047 1.00 91.38 79 ALA A C 1
ATOM 639 O O . ALA A 1 79 ? 4.610 11.980 -7.761 1.00 91.38 79 ALA A O 1
ATOM 640 N N . GLY A 1 80 ? 4.811 14.006 -6.800 1.00 88.81 80 GLY A N 1
ATOM 641 C CA . GLY A 1 80 ? 3.566 14.559 -7.345 1.00 88.81 80 GLY A CA 1
ATOM 642 C C . GLY A 1 80 ? 2.285 14.022 -6.696 1.00 88.81 80 GLY A C 1
ATOM 643 O O . GLY A 1 80 ? 1.197 14.258 -7.225 1.00 88.81 80 GLY A O 1
ATOM 644 N N . LEU A 1 81 ? 2.393 13.294 -5.579 1.00 92.38 81 LEU A N 1
ATOM 645 C CA . LEU A 1 81 ? 1.233 12.899 -4.789 1.00 92.38 81 LEU A CA 1
ATOM 646 C C . LEU A 1 81 ? 0.800 14.010 -3.835 1.00 92.38 81 LEU A C 1
ATOM 648 O O . LEU A 1 81 ? 1.602 14.827 -3.390 1.00 92.38 81 LEU A O 1
ATOM 652 N N . ASP A 1 82 ? -0.489 13.988 -3.520 1.00 88.31 82 ASP A N 1
ATOM 653 C CA . ASP A 1 82 ? -1.087 14.802 -2.468 1.00 88.31 82 ASP A CA 1
ATOM 654 C C . ASP A 1 82 ? -0.829 14.110 -1.123 1.00 88.31 82 ASP A C 1
ATOM 656 O O . ASP A 1 82 ? -1.582 13.217 -0.708 1.00 88.31 82 ASP A O 1
ATOM 660 N N . VAL A 1 83 ? 0.337 14.415 -0.551 1.00 86.00 83 VAL A N 1
ATOM 661 C CA . VAL A 1 83 ? 0.848 13.820 0.688 1.00 86.00 83 VAL A CA 1
ATOM 662 C C . VAL A 1 83 ? 0.240 14.507 1.906 1.00 86.00 83 VAL A C 1
ATOM 664 O O . VAL A 1 83 ? -0.029 15.703 1.865 1.00 86.00 83 VAL A O 1
ATOM 667 N N . LEU A 1 84 ? 0.045 13.757 2.992 1.00 84.00 84 LEU A N 1
ATOM 668 C CA . LEU A 1 84 ? -0.426 14.324 4.254 1.00 84.00 84 LEU A CA 1
ATOM 669 C C . LEU A 1 84 ? 0.585 15.346 4.775 1.00 84.00 84 LEU A C 1
ATOM 671 O O . LEU A 1 84 ? 1.773 15.041 4.922 1.00 84.00 84 LEU A O 1
ATOM 675 N N . THR A 1 85 ? 0.098 16.548 5.053 1.00 75.62 85 THR A N 1
ATOM 676 C CA . THR A 1 85 ? 0.863 17.605 5.710 1.00 75.62 85 THR A CA 1
ATOM 677 C C . THR A 1 85 ? 0.892 17.396 7.227 1.00 75.62 85 THR A C 1
ATOM 679 O O . THR A 1 85 ? 0.171 16.562 7.779 1.00 75.62 85 THR A O 1
ATOM 682 N N . GLU A 1 86 ? 1.725 18.166 7.933 1.00 65.75 86 GLU A N 1
ATOM 683 C CA . GLU A 1 86 ? 1.712 18.181 9.403 1.00 65.75 86 GLU A CA 1
ATOM 684 C C . GLU A 1 86 ? 0.353 18.637 9.960 1.00 65.75 86 GLU A C 1
ATOM 686 O O . GLU A 1 86 ? -0.085 18.132 10.991 1.00 65.75 86 GLU A O 1
ATOM 691 N N . GLU A 1 87 ? -0.339 19.542 9.261 1.00 64.50 87 GLU A N 1
ATOM 692 C CA . GLU A 1 87 ? -1.675 20.022 9.631 1.00 64.50 87 GLU A CA 1
ATOM 693 C C . GLU A 1 87 ? -2.723 18.909 9.483 1.00 64.50 87 GLU A C 1
ATOM 695 O O . GLU A 1 87 ? -3.478 18.652 10.424 1.00 64.50 87 GLU A O 1
ATOM 700 N N . ASP A 1 88 ? -2.696 18.169 8.368 1.00 66.75 88 ASP A N 1
ATOM 701 C CA . ASP A 1 88 ? -3.572 17.006 8.163 1.00 66.75 88 ASP A CA 1
ATOM 702 C C . ASP A 1 88 ? -3.332 15.926 9.225 1.00 66.75 88 ASP A C 1
ATOM 704 O O . ASP A 1 88 ? -4.269 15.290 9.713 1.00 66.75 88 ASP A O 1
ATOM 708 N N . ALA A 1 89 ? -2.068 15.715 9.609 1.00 63.94 89 ALA A N 1
ATOM 709 C CA . ALA A 1 89 ? -1.707 14.746 10.634 1.00 63.94 89 ALA A CA 1
ATOM 710 C C . ALA A 1 89 ? -2.307 15.110 12.000 1.00 63.94 89 ALA A C 1
ATOM 712 O O . ALA A 1 89 ? -2.737 14.214 12.719 1.00 63.94 89 ALA A O 1
ATOM 713 N N . ILE A 1 90 ? -2.393 16.397 12.349 1.00 62.38 90 ILE A N 1
ATOM 714 C CA . ILE A 1 90 ? -2.991 16.849 13.616 1.00 62.38 90 ILE A CA 1
ATOM 715 C C . ILE A 1 90 ? -4.498 16.570 13.652 1.00 62.38 90 ILE A C 1
ATOM 717 O O . ILE A 1 90 ? -5.011 16.124 14.683 1.00 62.38 90 ILE A O 1
ATOM 721 N N . GLU A 1 91 ? -5.204 16.823 12.548 1.00 61.00 91 GLU A N 1
ATOM 722 C CA . GLU A 1 91 ? -6.660 16.666 12.470 1.00 61.00 91 GLU A CA 1
ATOM 723 C C . GLU A 1 91 ? -7.079 15.191 12.359 1.00 61.00 91 GLU A C 1
ATOM 725 O O . GLU A 1 91 ? -7.973 14.734 13.072 1.00 61.00 91 GLU A O 1
ATOM 730 N N . LEU A 1 92 ? -6.396 14.423 11.507 1.00 60.22 92 LEU A N 1
ATOM 731 C CA . LEU A 1 92 ? -6.764 13.042 11.173 1.00 60.22 92 LEU A CA 1
ATOM 732 C C . LEU A 1 92 ? -6.070 11.999 12.041 1.00 60.22 92 LEU A C 1
ATOM 734 O O . LEU A 1 92 ? -6.509 10.851 12.099 1.00 60.22 92 LEU A O 1
ATOM 738 N N . SER A 1 93 ? -4.978 12.374 12.699 1.00 61.22 93 SER A N 1
ATOM 739 C CA . SER A 1 93 ? -4.202 11.485 13.547 1.00 61.22 93 SER A CA 1
ATOM 740 C C . SER A 1 93 ? -3.746 12.217 14.804 1.00 61.22 93 SER A C 1
ATOM 742 O O . SER A 1 93 ? -2.554 12.496 14.952 1.00 61.22 93 SER A O 1
ATOM 744 N N . PRO A 1 94 ? -4.655 12.503 15.758 1.00 55.78 94 PRO A N 1
ATOM 745 C CA . PRO A 1 94 ? -4.276 13.049 17.048 1.00 55.78 94 PRO A CA 1
ATOM 746 C C . PRO A 1 94 ? -3.452 11.987 17.799 1.00 55.78 94 PRO A C 1
ATOM 748 O O . PRO A 1 94 ? -3.945 11.262 18.666 1.00 55.78 94 PRO A O 1
ATOM 751 N N . CYS A 1 95 ? -2.163 11.908 17.491 1.00 53.06 95 CYS A N 1
ATOM 752 C CA . CYS A 1 95 ? -1.185 11.040 18.119 1.00 53.06 95 CYS A CA 1
ATOM 753 C C . CYS A 1 95 ? -0.854 11.559 19.517 1.00 53.06 95 CYS A C 1
ATOM 755 O O . CYS A 1 95 ? -1.130 12.709 19.881 1.00 53.06 95 CYS A O 1
ATOM 757 N N . VAL A 1 96 ? -0.269 10.690 20.331 1.00 43.28 96 VAL A N 1
ATOM 758 C CA . VAL A 1 96 ? 0.318 11.061 21.614 1.00 43.28 96 VAL A CA 1
ATOM 759 C C . VAL A 1 96 ? 1.824 10.872 21.494 1.00 43.28 96 VAL A C 1
ATOM 761 O O . VAL A 1 96 ? 2.344 9.783 21.709 1.00 43.28 96 VAL A O 1
ATOM 764 N N . GLY A 1 97 ? 2.530 11.920 21.081 1.00 41.47 97 GLY A N 1
ATOM 765 C CA . GLY A 1 97 ? 3.976 11.867 20.861 1.00 41.47 97 GLY A CA 1
ATOM 766 C C . GLY A 1 97 ? 4.415 12.693 19.660 1.00 41.47 97 GLY A C 1
ATOM 767 O O . GLY A 1 97 ? 3.576 13.175 18.906 1.00 41.47 97 GLY A O 1
ATOM 768 N N . HIS A 1 98 ? 5.729 12.908 19.548 1.00 36.56 98 HIS A N 1
ATOM 769 C CA . HIS A 1 98 ? 6.366 13.744 18.528 1.00 36.56 98 HIS A CA 1
ATOM 770 C C . HIS A 1 98 ? 5.819 13.452 17.124 1.00 36.56 98 HIS A C 1
ATOM 772 O O . HIS A 1 98 ? 5.707 12.294 16.725 1.00 36.56 98 HIS A O 1
ATOM 778 N N . HIS A 1 99 ? 5.462 14.523 16.411 1.00 45.72 99 HIS A N 1
ATOM 779 C CA . HIS A 1 99 ? 5.051 14.461 15.013 1.00 45.72 99 HIS A CA 1
ATOM 780 C C . HIS A 1 99 ? 6.206 13.896 14.187 1.00 45.72 99 HIS A C 1
ATOM 782 O O . HIS A 1 99 ? 7.373 14.112 14.529 1.00 45.72 99 HIS A O 1
ATOM 788 N N . HIS A 1 100 ? 5.871 13.156 13.131 1.00 48.06 100 HIS A N 1
ATOM 789 C CA . HIS A 1 100 ? 6.843 12.576 12.216 1.00 48.06 100 HIS A CA 1
ATOM 790 C C . HIS A 1 100 ? 7.903 13.609 11.820 1.00 48.06 100 HIS A C 1
ATOM 792 O O . HIS A 1 100 ? 7.586 14.713 11.385 1.00 48.06 100 HIS A O 1
ATOM 798 N N . THR A 1 101 ? 9.176 13.234 11.918 1.00 48.41 101 THR A N 1
ATOM 799 C CA . THR A 1 101 ? 10.242 13.964 11.226 1.00 48.41 101 THR A CA 1
ATOM 800 C C . THR A 1 101 ? 10.231 13.552 9.750 1.00 48.41 101 THR A C 1
ATOM 802 O O . THR A 1 101 ? 11.073 12.789 9.291 1.00 48.41 101 THR A O 1
ATOM 805 N N . GLY A 1 102 ? 9.220 14.003 9.001 1.00 63.50 102 GLY A N 1
ATOM 806 C CA . GLY A 1 102 ? 9.056 13.700 7.575 1.00 63.50 102 GLY A CA 1
ATOM 807 C C . GLY A 1 102 ? 7.614 13.403 7.162 1.00 63.50 102 GLY A C 1
ATOM 808 O O . GLY A 1 102 ? 6.731 13.253 7.999 1.00 63.50 102 GLY A O 1
ATOM 809 N N . ALA A 1 103 ? 7.386 13.319 5.850 1.00 75.38 103 ALA A N 1
ATOM 810 C CA . ALA A 1 103 ? 6.076 13.005 5.283 1.00 75.38 103 ALA A CA 1
ATOM 811 C C . ALA A 1 103 ? 5.709 11.524 5.490 1.00 75.38 103 ALA A C 1
ATOM 813 O O . ALA A 1 103 ? 6.571 10.652 5.364 1.00 75.38 103 ALA A O 1
ATOM 814 N N . ASP A 1 104 ? 4.430 11.238 5.750 1.00 85.69 104 ASP A N 1
ATOM 815 C CA . ASP A 1 104 ? 3.913 9.866 5.804 1.00 85.69 104 ASP A CA 1
ATOM 816 C C . ASP A 1 104 ? 4.069 9.187 4.429 1.00 85.69 104 ASP A C 1
ATOM 818 O O . ASP A 1 104 ? 3.589 9.696 3.409 1.00 85.69 104 ASP A O 1
ATOM 822 N N . LEU A 1 105 ? 4.745 8.036 4.400 1.00 90.50 105 LEU A N 1
ATOM 823 C CA . LEU A 1 105 ? 5.064 7.287 3.183 1.00 90.50 105 LEU A CA 1
ATOM 824 C C . LEU A 1 105 ? 4.023 6.214 2.830 1.00 90.50 105 LEU A C 1
ATOM 826 O O . LEU A 1 105 ? 4.103 5.644 1.737 1.00 90.50 105 LEU A O 1
ATOM 830 N N . HIS A 1 106 ? 3.029 5.961 3.689 1.00 93.81 106 HIS A N 1
ATOM 831 C CA . HIS A 1 106 ? 2.027 4.894 3.541 1.00 93.81 106 HIS A CA 1
ATOM 832 C C . HIS A 1 106 ? 0.931 5.194 2.500 1.00 93.81 106 HIS A C 1
ATOM 834 O O . HIS A 1 106 ? -0.229 4.800 2.631 1.00 93.81 106 HIS A O 1
ATOM 840 N N . THR A 1 107 ? 1.291 5.882 1.419 1.00 95.69 107 THR A N 1
ATOM 841 C CA . THR A 1 107 ? 0.375 6.354 0.374 1.00 95.69 107 THR A CA 1
ATOM 842 C C . THR A 1 107 ? -0.341 5.233 -0.368 1.00 95.69 107 THR A C 1
ATOM 844 O O . THR A 1 107 ? -1.465 5.435 -0.822 1.00 95.69 107 THR A O 1
ATOM 847 N N . TRP A 1 108 ? 0.238 4.031 -0.447 1.00 96.88 108 TRP A N 1
ATOM 848 C CA . TRP A 1 108 ? -0.418 2.886 -1.086 1.00 96.88 108 TRP A CA 1
ATOM 849 C C . TRP A 1 108 ? -1.672 2.427 -0.336 1.00 96.88 108 TRP A C 1
ATOM 851 O O . TRP A 1 108 ? -2.501 1.739 -0.923 1.00 96.88 108 TRP A O 1
ATOM 861 N N . LEU A 1 109 ? -1.854 2.799 0.936 1.00 97.44 109 LEU A N 1
ATOM 862 C CA . LEU A 1 109 ? -3.089 2.518 1.673 1.00 97.44 109 LEU A CA 1
ATOM 863 C C . LEU A 1 109 ? -4.258 3.420 1.251 1.00 97.44 109 LEU A C 1
ATOM 865 O O . LEU A 1 109 ? -5.382 3.189 1.676 1.00 97.44 109 LEU A 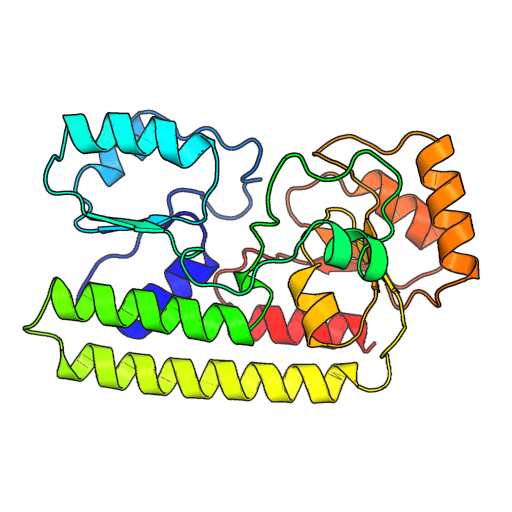O 1
ATOM 869 N N . SER A 1 110 ? -4.035 4.392 0.368 1.00 98.25 110 SER A N 1
ATOM 870 C CA . SER A 1 110 ? -5.096 5.076 -0.368 1.00 98.25 110 SER A CA 1
ATOM 871 C C . SER A 1 110 ? -5.237 4.456 -1.763 1.00 98.25 110 SER A C 1
ATOM 873 O O . SER A 1 110 ? -4.325 4.600 -2.580 1.00 98.25 110 SER A O 1
ATOM 875 N N . PRO A 1 111 ? -6.374 3.824 -2.110 1.00 98.50 111 PRO A N 1
ATOM 876 C CA . PRO A 1 111 ? -6.637 3.385 -3.482 1.00 98.50 111 PRO A CA 1
ATOM 877 C C . PRO A 1 111 ? -6.574 4.528 -4.510 1.00 98.50 111 PRO A C 1
ATOM 879 O O . PRO A 1 111 ? -6.162 4.313 -5.653 1.00 98.50 111 PRO A O 1
ATOM 882 N N . LYS A 1 112 ? -6.917 5.760 -4.102 1.00 97.88 112 LYS A N 1
ATOM 883 C CA . LYS A 1 112 ? -6.834 6.968 -4.943 1.00 97.88 112 LYS A CA 1
ATOM 884 C C . LYS A 1 112 ? -5.383 7.323 -5.278 1.00 97.88 112 LYS A C 1
ATOM 886 O O . LYS A 1 112 ? -5.074 7.637 -6.429 1.00 97.88 112 LYS A O 1
ATOM 891 N N . LEU A 1 113 ? -4.481 7.260 -4.297 1.00 98.25 113 LEU A N 1
ATOM 892 C CA . LEU A 1 113 ? -3.050 7.490 -4.509 1.00 98.25 113 LEU A CA 1
ATOM 893 C C . LEU A 1 113 ? -2.380 6.295 -5.197 1.00 98.25 113 LEU A C 1
ATOM 895 O O . LEU A 1 113 ? -1.592 6.501 -6.118 1.00 98.25 113 LEU A O 1
ATOM 899 N N . ALA A 1 114 ? -2.761 5.064 -4.851 1.00 98.44 114 ALA A N 1
ATOM 900 C CA . ALA A 1 114 ? -2.294 3.847 -5.510 1.00 98.44 114 ALA A CA 1
ATOM 901 C C . ALA A 1 114 ? -2.585 3.858 -7.019 1.00 98.44 114 ALA A C 1
ATOM 903 O O . ALA A 1 114 ? -1.743 3.441 -7.812 1.00 98.44 114 ALA A O 1
ATOM 904 N N . LEU A 1 115 ? -3.732 4.405 -7.442 1.00 98.62 115 LEU A N 1
ATOM 905 C CA . LEU 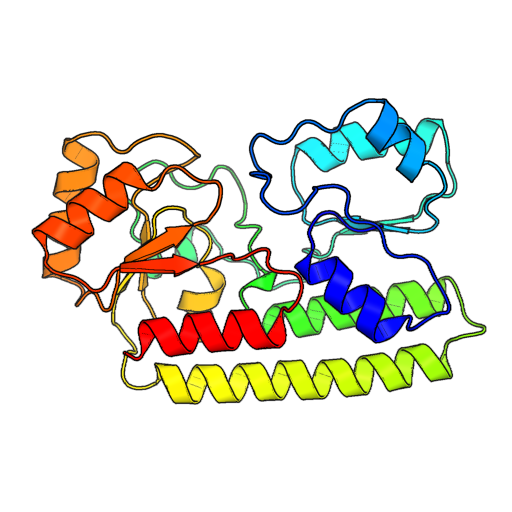A 1 115 ? -4.045 4.613 -8.857 1.00 98.62 115 LEU A CA 1
ATOM 906 C C . LEU A 1 115 ? -3.033 5.542 -9.547 1.00 98.62 115 LEU A C 1
ATOM 908 O O . LEU A 1 115 ? -2.536 5.213 -10.626 1.00 98.62 115 LEU A O 1
ATOM 912 N N . LYS A 1 116 ? -2.688 6.675 -8.922 1.00 98.38 116 LYS A N 1
ATOM 913 C CA . LYS A 1 116 ? -1.666 7.603 -9.443 1.00 98.38 116 LYS A CA 1
ATOM 914 C C . LYS A 1 116 ? -0.288 6.935 -9.504 1.00 98.38 116 LYS A C 1
ATOM 916 O O . LYS A 1 116 ? 0.438 7.086 -10.482 1.00 98.38 116 LYS A O 1
ATOM 921 N N . GLN A 1 117 ? 0.053 6.134 -8.499 1.00 98.50 117 GLN A N 1
ATOM 922 C CA . GLN A 1 117 ? 1.310 5.384 -8.460 1.00 98.50 117 GLN A CA 1
ATOM 923 C C . GLN A 1 117 ? 1.378 4.321 -9.557 1.00 98.50 117 GLN A C 1
ATOM 925 O O . GLN A 1 117 ? 2.375 4.245 -10.273 1.00 98.50 117 GLN A O 1
ATOM 930 N N . ALA A 1 118 ? 0.304 3.554 -9.760 1.00 98.62 118 ALA A N 1
ATOM 931 C CA . ALA A 1 118 ? 0.187 2.604 -10.863 1.00 98.62 118 ALA A CA 1
ATOM 932 C C . ALA A 1 118 ? 0.308 3.303 -12.228 1.00 98.62 118 ALA A C 1
ATOM 934 O O . ALA A 1 118 ? 0.936 2.767 -13.143 1.00 98.62 118 ALA A O 1
ATOM 935 N N . GLN A 1 119 ? -0.222 4.524 -12.357 1.00 98.50 119 GLN A N 1
ATOM 936 C CA . GLN A 1 119 ? -0.075 5.333 -13.565 1.00 98.50 119 GLN A CA 1
ATOM 937 C C . GLN A 1 119 ? 1.388 5.723 -13.809 1.00 98.50 119 GLN A C 1
ATOM 939 O O . GLN A 1 119 ? 1.887 5.537 -14.920 1.00 98.50 119 GLN A O 1
ATOM 944 N N . HIS A 1 120 ? 2.098 6.198 -12.781 1.00 98.06 120 HIS A N 1
ATOM 945 C CA . HIS A 1 120 ? 3.528 6.518 -12.873 1.00 98.06 120 HIS A CA 1
ATOM 946 C C . HIS A 1 120 ? 4.373 5.286 -13.229 1.00 98.06 120 HIS A C 1
ATOM 948 O O . HIS A 1 120 ? 5.278 5.373 -14.066 1.00 98.06 120 HIS A O 1
ATOM 954 N N . ILE A 1 121 ? 4.054 4.128 -12.641 1.00 98.69 121 ILE A N 1
ATOM 955 C CA . ILE A 1 121 ? 4.677 2.841 -12.976 1.00 98.69 121 ILE A CA 1
ATOM 956 C C . ILE A 1 121 ? 4.463 2.524 -14.459 1.00 98.69 121 ILE A C 1
ATOM 958 O O . ILE A 1 121 ? 5.438 2.322 -15.182 1.00 98.69 121 ILE A O 1
ATOM 962 N N . SER A 1 122 ? 3.214 2.541 -14.935 1.00 98.69 122 SER A N 1
ATOM 963 C CA . SER A 1 122 ? 2.882 2.235 -16.331 1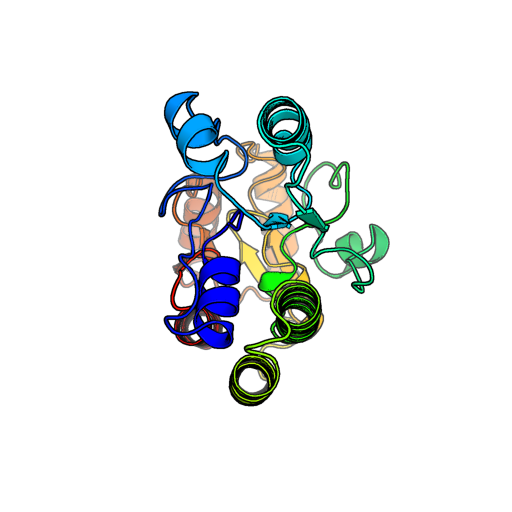.00 98.69 122 SER A CA 1
ATOM 964 C C . SER A 1 122 ? 3.594 3.170 -17.306 1.00 98.69 122 SER A C 1
ATOM 966 O O . SER A 1 122 ? 4.205 2.714 -18.269 1.00 98.69 122 SER A O 1
ATOM 968 N N . GLN A 1 123 ? 3.561 4.480 -17.054 1.00 98.50 123 GLN A N 1
ATOM 969 C CA . GLN A 1 123 ? 4.215 5.474 -17.909 1.00 98.50 123 GLN A CA 1
ATOM 970 C C . GLN A 1 123 ? 5.732 5.266 -17.972 1.00 98.50 123 GLN A C 1
ATOM 972 O O . GLN A 1 123 ? 6.320 5.330 -19.051 1.00 98.50 123 GLN A O 1
ATOM 977 N N . THR A 1 124 ? 6.359 4.958 -16.833 1.00 98.56 124 THR A N 1
ATOM 978 C CA . THR A 1 124 ? 7.791 4.637 -16.770 1.00 98.56 124 THR A CA 1
ATOM 979 C C . THR A 1 124 ? 8.109 3.384 -17.580 1.00 98.56 124 THR A C 1
ATOM 981 O O . THR A 1 124 ? 9.046 3.388 -18.374 1.00 98.56 124 THR A O 1
ATOM 984 N N . LEU A 1 125 ? 7.335 2.312 -17.399 1.00 98.62 125 LEU A N 1
ATOM 985 C CA . LEU A 1 125 ? 7.565 1.044 -18.089 1.00 98.62 125 LEU A CA 1
ATOM 986 C C . LEU A 1 125 ? 7.379 1.181 -19.601 1.00 98.62 125 LEU A C 1
ATOM 988 O O . LEU A 1 125 ? 8.207 0.681 -20.351 1.00 98.62 125 LEU A O 1
ATOM 992 N N . ILE A 1 126 ? 6.363 1.918 -20.053 1.00 98.62 126 ILE A N 1
ATOM 993 C CA . ILE A 1 126 ? 6.138 2.206 -21.478 1.00 98.62 126 ILE A CA 1
ATOM 994 C C . ILE A 1 126 ? 7.286 3.034 -22.074 1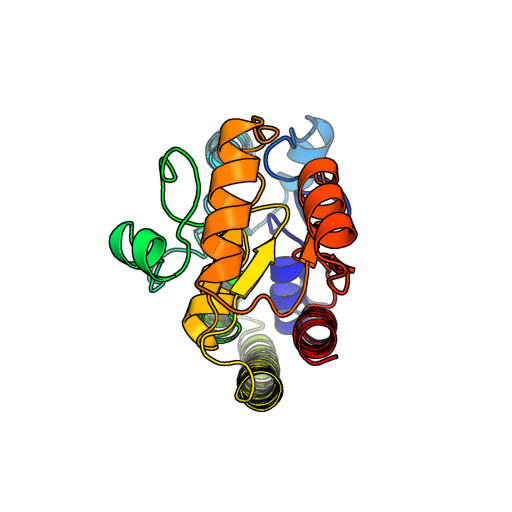.00 98.62 126 ILE A C 1
ATOM 996 O O . ILE A 1 126 ? 7.634 2.858 -23.241 1.00 98.62 126 ILE A O 1
ATOM 1000 N N . ALA A 1 127 ? 7.870 3.953 -21.300 1.00 98.38 127 ALA A N 1
ATOM 1001 C CA . ALA A 1 127 ? 9.013 4.741 -21.752 1.00 98.38 127 ALA A CA 1
ATOM 1002 C C . ALA A 1 127 ? 10.298 3.903 -21.857 1.00 98.38 127 ALA A C 1
ATOM 1004 O O . ALA A 1 127 ? 11.103 4.139 -22.755 1.00 98.38 127 ALA A O 1
ATOM 1005 N N . LEU A 1 128 ? 10.493 2.940 -20.951 1.00 98.00 128 LEU A N 1
ATOM 1006 C CA . LEU A 1 128 ? 11.670 2.067 -20.933 1.00 98.00 128 LEU A CA 1
ATOM 1007 C C . LEU A 1 128 ? 11.575 0.899 -21.924 1.00 98.00 128 LEU A C 1
ATOM 1009 O O . LEU A 1 128 ? 12.601 0.492 -22.459 1.00 98.00 128 LEU A O 1
ATOM 1013 N N . PHE A 1 129 ? 10.367 0.386 -22.163 1.00 97.88 129 PHE A N 1
ATOM 1014 C CA . PHE A 1 129 ? 10.102 -0.787 -22.998 1.00 97.88 129 PHE A CA 1
ATOM 1015 C C . PHE A 1 129 ? 8.980 -0.486 -24.009 1.00 97.88 129 PHE A C 1
ATOM 1017 O O . PHE A 1 129 ? 7.849 -0.970 -23.866 1.00 97.88 129 PHE A O 1
ATOM 1024 N N . PRO A 1 130 ? 9.243 0.382 -25.006 1.00 98.06 130 PRO A N 1
ATOM 1025 C CA . PRO A 1 130 ? 8.233 0.837 -25.958 1.00 98.06 130 PRO A CA 1
ATOM 1026 C C . PRO A 1 130 ? 7.624 -0.290 -26.805 1.00 98.06 130 PRO A C 1
ATOM 1028 O O . PRO A 1 130 ? 6.514 -0.118 -27.308 1.00 98.06 130 PRO A O 1
ATOM 1031 N N . GLU A 1 131 ? 8.307 -1.427 -26.943 1.00 98.25 131 GLU A N 1
ATOM 1032 C CA . GLU A 1 131 ? 7.824 -2.626 -27.631 1.00 98.25 131 GLU A CA 1
ATOM 1033 C C . GLU A 1 131 ? 6.586 -3.254 -26.966 1.00 98.25 131 GLU A C 1
ATOM 1035 O O . GLU A 1 131 ? 5.765 -3.843 -27.663 1.00 98.25 131 GLU A O 1
ATOM 1040 N N . TYR A 1 132 ? 6.395 -3.061 -25.654 1.00 98.38 132 TYR A N 1
ATOM 1041 C CA . TYR A 1 132 ? 5.239 -3.576 -24.900 1.00 98.38 132 TYR A CA 1
ATOM 1042 C C . TYR A 1 132 ? 4.176 -2.508 -24.619 1.00 98.38 132 TYR A C 1
ATOM 1044 O O . TYR A 1 132 ? 3.282 -2.710 -23.796 1.00 98.38 132 TYR A O 1
ATOM 1052 N N . ARG A 1 133 ? 4.251 -1.349 -25.287 1.00 98.50 133 ARG A N 1
ATOM 1053 C CA . ARG A 1 133 ? 3.384 -0.189 -25.022 1.00 98.50 133 ARG A CA 1
ATOM 1054 C C . ARG A 1 133 ? 1.899 -0.539 -24.967 1.00 98.50 133 ARG A C 1
ATOM 1056 O O . ARG A 1 133 ? 1.220 -0.136 -24.026 1.00 98.50 133 ARG A O 1
ATOM 1063 N N . GLU A 1 134 ? 1.393 -1.226 -25.987 1.00 98.44 134 GLU A N 1
ATOM 1064 C CA . GLU A 1 134 ? -0.036 -1.540 -26.095 1.00 98.44 134 GLU A CA 1
ATOM 1065 C C . GLU A 1 134 ? -0.488 -2.493 -24.987 1.00 98.44 134 GLU A C 1
ATOM 1067 O O . GLU A 1 134 ? -1.532 -2.274 -24.368 1.00 98.44 134 GLU A O 1
ATOM 1072 N N . GLU A 1 135 ? 0.329 -3.506 -24.691 1.00 98.56 135 GLU A N 1
ATOM 1073 C CA . GLU A 1 135 ? 0.070 -4.468 -23.623 1.00 98.56 135 GLU A CA 1
ATOM 1074 C C . GLU A 1 135 ? 0.055 -3.783 -22.253 1.00 98.56 135 GLU A C 1
ATOM 1076 O O . GLU A 1 135 ? -0.933 -3.889 -21.526 1.00 98.56 135 GLU A O 1
ATOM 1081 N N . TYR A 1 136 ? 1.088 -3.003 -21.924 1.00 98.69 136 TYR A N 1
ATOM 1082 C CA . TYR A 1 136 ? 1.176 -2.311 -20.637 1.00 98.69 136 TYR A CA 1
ATOM 1083 C C . TYR A 1 136 ? 0.059 -1.289 -20.460 1.00 98.69 136 TYR A C 1
ATOM 1085 O O . TYR A 1 136 ? -0.521 -1.201 -19.380 1.00 98.69 136 TYR A O 1
ATOM 1093 N N . GLN A 1 137 ? -0.298 -0.555 -21.518 1.00 98.75 137 GLN A N 1
ATOM 1094 C CA . GLN A 1 137 ? -1.398 0.404 -21.461 1.00 98.75 137 GLN A CA 1
ATOM 1095 C C . GLN A 1 137 ? -2.739 -0.296 -21.216 1.00 98.75 137 GLN A C 1
ATOM 1097 O O . GLN A 1 137 ? -3.526 0.154 -20.381 1.00 98.75 137 GLN A O 1
ATOM 1102 N N . LYS A 1 138 ? -3.004 -1.410 -21.908 1.00 98.75 138 LYS A N 1
ATOM 1103 C CA . LYS A 1 138 ? -4.211 -2.220 -21.697 1.00 98.75 138 LYS A CA 1
ATOM 1104 C C . LYS A 1 138 ? -4.261 -2.782 -20.274 1.00 98.75 138 LYS A C 1
ATOM 1106 O O . LYS A 1 138 ? -5.293 -2.689 -19.609 1.00 98.75 138 LYS A O 1
ATOM 1111 N N . ASN A 1 139 ? -3.152 -3.337 -19.802 1.00 98.88 139 ASN A N 1
ATOM 1112 C CA . ASN A 1 139 ? -3.037 -3.935 -18.478 1.00 98.88 139 ASN A CA 1
ATOM 1113 C C . ASN A 1 139 ? -3.207 -2.894 -17.363 1.00 98.88 139 ASN A C 1
ATOM 1115 O O . ASN A 1 139 ? -3.965 -3.120 -16.415 1.00 98.88 139 ASN A O 1
ATOM 1119 N N . PHE A 1 140 ? -2.591 -1.720 -17.519 1.00 98.81 140 PHE A N 1
ATOM 1120 C CA . PHE A 1 140 ? -2.802 -0.584 -16.629 1.00 98.81 140 PHE A CA 1
ATOM 1121 C C . PHE A 1 140 ? -4.265 -0.142 -16.608 1.00 98.81 140 PHE A C 1
ATOM 1123 O O . PHE A 1 140 ? -4.807 0.051 -15.525 1.00 98.81 140 PHE A O 1
ATOM 1130 N N . ASN A 1 141 ? -4.935 -0.033 -17.760 1.00 98.88 141 ASN A N 1
ATOM 1131 C CA . ASN A 1 141 ? -6.348 0.358 -17.799 1.00 98.88 141 ASN A CA 1
ATOM 1132 C C . ASN A 1 141 ? -7.231 -0.615 -16.992 1.00 98.88 141 ASN A C 1
ATOM 1134 O O . ASN A 1 141 ? -8.120 -0.175 -16.266 1.00 98.88 141 ASN A O 1
ATOM 1138 N N . ASN A 1 142 ? -6.953 -1.922 -17.051 1.00 98.81 142 ASN A N 1
ATOM 1139 C CA . ASN A 1 142 ? -7.656 -2.913 -16.231 1.00 98.81 142 ASN A CA 1
ATOM 1140 C C . ASN A 1 142 ? -7.367 -2.731 -14.733 1.00 98.81 142 ASN A C 1
ATOM 1142 O O . ASN A 1 142 ? -8.289 -2.723 -13.921 1.00 98.81 142 ASN A O 1
ATOM 1146 N N . LEU A 1 143 ? -6.095 -2.553 -14.357 1.00 98.81 143 LEU A N 1
ATOM 1147 C CA . LEU A 1 143 ? -5.716 -2.285 -12.966 1.00 98.81 143 LEU A CA 1
ATOM 1148 C C . LEU A 1 143 ? -6.354 -0.987 -12.444 1.00 98.81 143 LEU A C 1
ATOM 1150 O O . LEU A 1 143 ? -6.808 -0.933 -11.304 1.00 98.81 143 LEU A O 1
ATOM 1154 N N . ALA A 1 144 ? -6.427 0.048 -13.278 1.00 98.88 144 ALA A N 1
ATOM 1155 C CA . ALA A 1 144 ? -7.036 1.321 -12.931 1.00 98.88 144 ALA A CA 1
ATOM 1156 C C . ALA A 1 144 ? -8.531 1.169 -12.613 1.00 98.88 144 ALA A C 1
ATOM 1158 O O . ALA A 1 144 ? -8.996 1.701 -11.604 1.00 98.88 144 ALA A O 1
ATOM 1159 N N . LEU A 1 145 ? -9.270 0.400 -13.421 1.00 98.81 145 LEU A N 1
ATOM 1160 C CA . LEU A 1 145 ? -10.679 0.088 -13.160 1.00 98.81 145 LEU A CA 1
ATOM 1161 C C . LEU A 1 145 ? -10.865 -0.682 -11.847 1.00 98.81 145 LEU A C 1
ATOM 1163 O O . LEU A 1 145 ? -11.793 -0.384 -11.088 1.00 98.81 145 LEU A O 1
ATOM 1167 N N . ASP A 1 146 ? -9.974 -1.628 -11.548 1.00 98.81 146 ASP A N 1
ATOM 1168 C CA . ASP A 1 146 ? -10.006 -2.376 -10.290 1.00 98.81 146 ASP A CA 1
ATOM 1169 C C . ASP A 1 146 ? -9.762 -1.472 -9.076 1.00 98.81 146 ASP A C 1
ATOM 1171 O O . ASP A 1 146 ? -10.481 -1.585 -8.084 1.00 98.81 146 ASP A O 1
ATOM 1175 N N . LEU A 1 147 ? -8.783 -0.563 -9.150 1.00 98.81 147 LEU A N 1
ATOM 1176 C CA . LEU A 1 147 ? -8.459 0.381 -8.073 1.00 98.81 147 LEU A CA 1
ATOM 1177 C C . LEU A 1 147 ? -9.583 1.399 -7.848 1.00 98.81 147 LEU A C 1
ATOM 1179 O O . LEU A 1 147 ? -9.942 1.676 -6.707 1.00 98.81 147 LEU A O 1
ATOM 1183 N N . GLN A 1 148 ? -10.199 1.904 -8.919 1.00 98.81 148 GLN A N 1
ATOM 1184 C CA . GLN A 1 148 ? -11.375 2.774 -8.822 1.00 98.81 148 GLN A CA 1
ATOM 1185 C C . GLN A 1 148 ? -12.587 2.043 -8.237 1.00 98.81 148 GLN A C 1
ATOM 1187 O O . GLN A 1 148 ? -13.379 2.628 -7.502 1.00 98.81 148 GLN A O 1
ATOM 1192 N N . THR A 1 149 ? -12.764 0.767 -8.581 1.00 98.81 149 THR A N 1
ATOM 1193 C CA . THR A 1 149 ? -13.838 -0.056 -8.013 1.00 98.81 149 THR A CA 1
ATOM 1194 C C . THR A 1 149 ? -13.579 -0.340 -6.541 1.00 98.81 149 THR A C 1
ATOM 1196 O O . THR A 1 149 ? -14.487 -0.183 -5.734 1.00 98.81 149 THR A O 1
ATOM 1199 N N . LEU A 1 150 ? -12.338 -0.674 -6.182 1.00 98.81 150 LEU A N 1
ATOM 1200 C CA . LEU A 1 150 ? -11.911 -0.853 -4.800 1.00 98.81 150 LEU A CA 1
ATOM 1201 C C . LEU A 1 150 ? -12.192 0.396 -3.956 1.00 98.81 150 LEU A C 1
ATOM 1203 O O . LEU A 1 150 ? -12.742 0.265 -2.869 1.00 98.81 150 LEU A O 1
ATOM 1207 N N . ASP A 1 151 ? -11.856 1.584 -4.461 1.00 98.81 151 ASP A N 1
ATOM 1208 C CA . ASP A 1 151 ? -12.125 2.847 -3.769 1.00 98.81 151 ASP A CA 1
ATOM 1209 C C . ASP A 1 151 ? -13.618 3.020 -3.447 1.00 98.81 151 ASP A C 1
ATOM 1211 O O . ASP A 1 151 ? -13.992 3.266 -2.301 1.00 98.81 151 ASP A O 1
ATOM 1215 N N . ARG A 1 152 ? -14.489 2.801 -4.444 1.00 98.75 152 ARG A N 1
ATOM 1216 C CA . ARG A 1 152 ? -15.949 2.874 -4.266 1.00 98.75 152 ARG A CA 1
ATOM 1217 C C . ARG A 1 152 ? -16.480 1.818 -3.300 1.00 98.75 152 ARG A C 1
ATOM 1219 O O . ARG A 1 152 ? -17.388 2.111 -2.524 1.00 98.75 152 ARG A O 1
ATOM 1226 N N . ASP A 1 153 ? -15.946 0.600 -3.364 1.00 98.69 153 ASP A N 1
ATOM 1227 C CA . ASP A 1 153 ? -16.337 -0.488 -2.468 1.00 98.69 153 ASP A CA 1
ATOM 1228 C C . ASP A 1 153 ? -16.010 -0.124 -1.015 1.00 98.69 153 ASP A C 1
ATOM 1230 O O . ASP A 1 153 ? -16.859 -0.277 -0.138 1.00 98.69 153 ASP A O 1
ATOM 1234 N N . ILE A 1 154 ? -14.803 0.390 -0.760 1.00 98.75 154 ILE A N 1
ATOM 1235 C CA . ILE A 1 154 ? -14.365 0.777 0.584 1.00 98.75 154 ILE A CA 1
ATOM 1236 C C . ILE A 1 154 ? -15.174 1.969 1.098 1.00 98.75 154 ILE A C 1
ATOM 1238 O O . ILE A 1 154 ? -15.675 1.903 2.218 1.00 98.75 154 ILE A O 1
ATOM 1242 N N . GLU A 1 155 ? -15.385 3.006 0.281 1.00 98.56 155 GLU A N 1
ATOM 1243 C CA . GLU A 1 155 ? -16.236 4.148 0.643 1.00 98.56 155 GLU A CA 1
ATOM 1244 C C . GLU A 1 155 ? -17.638 3.681 1.054 1.00 98.56 155 GLU A C 1
ATOM 1246 O O . GLU A 1 155 ? -18.163 4.107 2.080 1.00 98.56 155 GLU A O 1
ATOM 1251 N N . LYS A 1 156 ? -18.233 2.747 0.303 1.00 98.56 156 LYS A N 1
ATOM 1252 C CA . LYS A 1 156 ? -19.549 2.183 0.628 1.00 98.56 156 LYS A CA 1
ATOM 1253 C C . LYS A 1 156 ? -19.542 1.378 1.931 1.00 98.56 156 LYS A C 1
ATOM 1255 O O . LYS A 1 156 ? -20.514 1.434 2.679 1.00 98.56 156 LYS A O 1
ATOM 1260 N N . ILE A 1 157 ? -18.487 0.603 2.184 1.00 98.50 157 ILE A N 1
ATOM 1261 C CA . ILE A 1 157 ? -18.341 -0.190 3.414 1.00 98.50 157 ILE A CA 1
ATOM 1262 C C . ILE A 1 157 ? -18.188 0.733 4.630 1.00 98.50 157 ILE A C 1
ATOM 1264 O O . ILE A 1 157 ? -18.757 0.456 5.684 1.00 98.50 157 ILE A O 1
ATOM 1268 N N . LEU A 1 158 ? -17.435 1.825 4.484 1.00 98.38 158 LEU A N 1
ATOM 1269 C CA . LEU A 1 158 ? -17.012 2.672 5.597 1.00 98.38 158 LEU A CA 1
ATOM 1270 C C . LEU A 1 158 ? -17.868 3.921 5.808 1.00 98.38 158 LEU A C 1
ATOM 1272 O O . LEU A 1 158 ? -17.789 4.520 6.878 1.00 98.38 158 LEU A O 1
ATOM 1276 N N . SER A 1 159 ? -18.739 4.289 4.862 1.00 97.62 159 SER A N 1
ATOM 1277 C CA . SER A 1 159 ? -19.611 5.462 4.999 1.00 97.62 159 SER A CA 1
ATOM 1278 C C . SER A 1 159 ? -20.427 5.515 6.301 1.00 97.62 159 SER A C 1
ATOM 1280 O O . SER A 1 159 ? -20.594 6.624 6.811 1.00 97.62 159 SER A O 1
ATOM 1282 N N . PRO 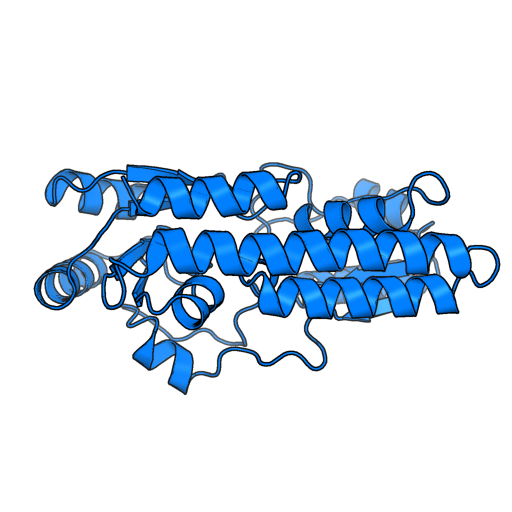A 1 160 ? -20.919 4.394 6.883 1.00 97.62 160 PRO A N 1
ATOM 1283 C CA . PRO A 1 160 ? -21.642 4.429 8.160 1.00 97.62 160 PRO A CA 1
ATOM 1284 C C . PRO A 1 160 ? -20.768 4.771 9.375 1.00 97.62 160 PRO A C 1
ATOM 1286 O O . PRO A 1 160 ? -21.306 5.090 10.429 1.00 97.62 160 PRO A O 1
ATOM 1289 N N . PHE A 1 161 ? -19.443 4.688 9.241 1.00 96.56 161 PHE A N 1
ATOM 1290 C CA . PHE A 1 161 ? -18.480 4.833 10.334 1.00 96.56 161 PHE A CA 1
ATOM 1291 C C . PHE A 1 161 ? -17.684 6.140 10.251 1.00 96.56 161 PHE A C 1
ATOM 1293 O O . PHE A 1 161 ? -16.716 6.312 10.986 1.00 96.56 161 PHE A O 1
ATOM 1300 N N . LYS A 1 162 ? -18.062 7.071 9.366 1.00 95.75 162 LYS A N 1
ATOM 1301 C CA . LYS A 1 162 ? -17.395 8.375 9.259 1.00 95.75 162 LYS A CA 1
ATOM 1302 C C . LYS A 1 162 ? -17.395 9.108 10.603 1.00 95.75 162 LYS A C 1
ATOM 1304 O O . LYS A 1 162 ? -18.427 9.212 11.259 1.00 95.75 162 LYS A O 1
ATOM 1309 N N . GLY A 1 163 ? -16.233 9.625 10.991 1.00 93.12 163 GLY A N 1
ATOM 1310 C CA . GLY A 1 163 ? -15.975 10.239 12.294 1.00 93.12 163 GLY A CA 1
ATOM 1311 C C . GLY A 1 163 ? -15.562 9.251 13.390 1.00 93.12 163 GLY A C 1
ATOM 1312 O O . GLY A 1 163 ? -15.111 9.693 14.447 1.00 93.12 163 GLY A O 1
ATOM 1313 N N . ASN A 1 164 ? -15.656 7.937 13.155 1.00 95.38 164 ASN A N 1
ATOM 1314 C CA . ASN A 1 164 ? -15.138 6.945 14.093 1.00 95.38 164 ASN A CA 1
ATOM 1315 C C . ASN A 1 164 ? -13.613 6.852 13.999 1.00 95.38 164 ASN A C 1
ATOM 1317 O O . ASN A 1 164 ? -12.996 7.075 12.953 1.00 95.38 164 ASN A O 1
ATOM 1321 N N . ALA A 1 165 ? -13.011 6.464 15.116 1.00 95.00 165 ALA A N 1
ATOM 1322 C CA . ALA A 1 165 ? -11.587 6.237 15.232 1.00 95.00 165 ALA A CA 1
ATOM 1323 C C . ALA A 1 165 ? -11.203 4.768 15.001 1.00 95.00 165 ALA A C 1
ATOM 1325 O O . ALA A 1 165 ? -11.905 3.842 15.412 1.00 95.00 165 ALA A O 1
ATOM 1326 N N . LEU A 1 166 ? -10.030 4.562 14.410 1.00 95.25 166 LEU A N 1
ATOM 1327 C CA . LEU A 1 166 ? -9.307 3.299 14.368 1.00 95.25 166 LEU A CA 1
ATOM 1328 C C . LEU A 1 166 ? -8.150 3.378 15.357 1.00 95.25 166 LEU A C 1
ATOM 1330 O O . LEU A 1 166 ? -7.280 4.239 15.225 1.00 95.25 166 LEU A O 1
ATOM 1334 N N . LEU A 1 167 ? -8.111 2.468 16.329 1.00 94.00 167 LEU A N 1
ATOM 1335 C CA . LEU A 1 167 ? -6.927 2.322 17.166 1.00 94.00 167 LEU A CA 1
ATOM 1336 C C . LEU A 1 167 ? -5.910 1.465 16.413 1.00 94.00 167 LEU A C 1
ATOM 1338 O O . LEU A 1 167 ? -6.168 0.294 16.157 1.00 94.00 167 LEU A O 1
ATOM 1342 N N . VAL A 1 168 ? -4.760 2.019 16.049 1.00 92.62 168 VAL A N 1
ATOM 1343 C CA . VAL A 1 168 ? -3.746 1.307 15.261 1.00 92.62 168 VAL A CA 1
ATOM 1344 C C . VAL A 1 168 ? -2.502 1.046 16.095 1.00 92.62 168 VAL A C 1
ATOM 1346 O O . VAL A 1 168 ? -2.087 1.881 16.901 1.00 92.62 168 VAL A O 1
ATOM 1349 N N . SER A 1 169 ? -1.885 -0.120 15.911 1.00 89.62 169 SER A N 1
ATOM 1350 C CA . SER A 1 169 ? -0.601 -0.400 16.551 1.00 89.62 169 SER A CA 1
ATOM 1351 C C . SER A 1 169 ? 0.499 0.506 16.012 1.00 89.62 169 SER A C 1
ATOM 1353 O O . SER A 1 169 ? 1.295 0.967 16.808 1.00 89.62 169 SER A O 1
ATOM 1355 N N . HIS A 1 170 ? 0.513 0.800 14.708 1.00 87.25 170 HIS A N 1
ATOM 1356 C CA . HIS A 1 170 ? 1.510 1.629 14.027 1.00 87.25 170 HIS A CA 1
ATOM 1357 C C . HIS A 1 170 ? 0.823 2.664 13.121 1.00 87.25 170 HIS A C 1
ATOM 1359 O O . HIS A 1 170 ? -0.204 2.367 12.506 1.00 87.25 170 HIS A O 1
ATOM 1365 N N . SER A 1 171 ? 1.397 3.866 13.027 1.00 87.38 171 SER A N 1
ATOM 1366 C CA . SER A 1 171 ? 0.850 5.003 12.269 1.00 87.38 171 SER A CA 1
ATOM 1367 C C . SER A 1 171 ? 1.036 4.823 10.755 1.00 87.38 171 SER A C 1
ATOM 1369 O O . SER A 1 171 ? 1.910 5.444 10.154 1.00 87.38 171 SER A O 1
ATOM 1371 N N . ALA A 1 172 ? 0.240 3.937 10.149 1.00 89.44 172 ALA A N 1
ATOM 1372 C CA . ALA A 1 172 ? 0.253 3.658 8.707 1.00 89.44 172 ALA A CA 1
ATOM 1373 C C . ALA A 1 172 ? -1.031 4.078 7.977 1.00 89.44 172 ALA A C 1
ATOM 1375 O O . ALA A 1 172 ? -1.039 4.259 6.766 1.00 89.44 172 ALA A O 1
ATOM 1376 N N . PHE A 1 173 ? -2.148 4.213 8.680 1.00 93.00 173 PHE A N 1
ATOM 1377 C CA . PHE A 1 173 ? -3.474 4.349 8.080 1.00 93.00 173 PHE A CA 1
ATOM 1378 C C . PHE A 1 173 ? -3.904 5.802 7.860 1.00 93.00 173 PHE A C 1
ATOM 1380 O O . PHE A 1 173 ? -5.074 6.028 7.557 1.00 93.00 173 PHE A O 1
ATOM 1387 N N . GLY A 1 174 ? -2.998 6.780 7.958 1.00 92.50 174 GLY A N 1
ATOM 1388 C CA . GLY A 1 174 ? -3.317 8.201 7.787 1.00 92.50 174 GLY A CA 1
ATOM 1389 C C . GLY A 1 174 ? -4.070 8.482 6.484 1.00 92.50 174 GLY A C 1
ATOM 1390 O O . GLY A 1 174 ? -5.169 9.032 6.504 1.00 92.50 174 GLY A O 1
ATOM 1391 N N . TYR A 1 175 ? -3.533 8.028 5.346 1.00 95.12 175 TYR A N 1
ATOM 1392 C CA . TYR A 1 175 ? -4.164 8.226 4.033 1.00 95.12 175 TYR A CA 1
ATOM 1393 C C . TYR A 1 175 ? -5.497 7.489 3.884 1.00 95.12 175 TYR A C 1
ATOM 1395 O O . TYR A 1 175 ? -6.425 8.005 3.265 1.00 95.12 175 TYR A O 1
ATOM 1403 N N . PHE A 1 176 ? -5.606 6.294 4.466 1.00 96.75 176 PHE A N 1
ATOM 1404 C CA . PHE A 1 176 ? -6.852 5.530 4.482 1.00 96.75 176 PHE A CA 1
ATOM 1405 C C . PHE A 1 176 ? -7.930 6.271 5.284 1.00 96.75 176 PHE A C 1
ATOM 1407 O O . PHE A 1 176 ? -9.067 6.404 4.840 1.00 96.75 176 PHE A O 1
ATOM 1414 N N . CYS A 1 177 ? -7.556 6.809 6.446 1.00 95.75 177 CYS A N 1
ATOM 1415 C CA . CYS A 1 177 ? -8.449 7.570 7.309 1.00 95.75 177 CYS A CA 1
ATOM 1416 C C . CYS A 1 177 ? -8.892 8.877 6.645 1.00 95.75 177 CYS A C 1
ATOM 1418 O O . CYS A 1 177 ? -10.091 9.151 6.610 1.00 95.75 177 CYS A O 1
ATOM 1420 N N . ARG A 1 178 ? -7.959 9.614 6.023 1.00 94.75 178 ARG A N 1
ATOM 1421 C CA . ARG A 1 178 ? -8.259 10.801 5.208 1.00 94.75 178 ARG A CA 1
ATOM 1422 C C . ARG A 1 178 ? -9.311 10.499 4.146 1.00 94.75 178 ARG A C 1
ATOM 1424 O O . ARG A 1 178 ? -10.309 11.204 4.032 1.00 94.75 178 ARG A O 1
ATOM 1431 N N . ASP A 1 179 ? -9.077 9.456 3.356 1.00 96.44 179 ASP A N 1
ATOM 1432 C CA . ASP A 1 179 ? -9.867 9.200 2.156 1.00 96.44 179 ASP A CA 1
ATOM 1433 C C . ASP A 1 179 ? -11.290 8.717 2.457 1.00 96.44 179 ASP A C 1
ATOM 1435 O O . ASP A 1 179 ? -12.171 8.955 1.626 1.00 96.44 179 ASP A O 1
ATOM 1439 N N . TYR A 1 180 ? -11.499 8.079 3.616 1.00 97.62 180 TYR A N 1
ATOM 1440 C CA . TYR A 1 180 ? -12.773 7.472 4.026 1.00 97.62 180 TYR A CA 1
ATOM 1441 C C . TYR A 1 180 ? -13.418 8.138 5.252 1.00 97.62 180 TYR A C 1
ATOM 1443 O O . TYR A 1 180 ? -14.424 7.648 5.762 1.00 97.62 180 TYR A O 1
ATOM 1451 N N . GLY A 1 181 ? -12.884 9.276 5.708 1.00 95.50 181 GLY A N 1
ATOM 1452 C CA . GLY A 1 181 ? -13.454 10.075 6.796 1.00 95.50 181 GLY A CA 1
ATOM 1453 C C . GLY A 1 181 ? -13.383 9.402 8.167 1.00 95.50 181 GLY A C 1
ATOM 1454 O O . GLY A 1 181 ? -14.311 9.546 8.960 1.00 95.50 181 GLY A O 1
ATOM 1455 N N . LEU A 1 182 ? -12.319 8.648 8.433 1.00 95.31 182 LEU A N 1
ATOM 1456 C CA . LEU A 1 182 ? -12.031 8.045 9.737 1.00 95.31 182 LEU A CA 1
ATOM 1457 C C . LEU A 1 182 ? -10.941 8.839 10.463 1.00 95.31 182 LEU A C 1
ATOM 1459 O O . LEU A 1 182 ? -10.278 9.691 9.875 1.00 95.31 182 LEU A O 1
ATOM 1463 N N . ILE A 1 183 ? -10.738 8.527 11.739 1.00 93.75 183 ILE A N 1
ATOM 1464 C CA . ILE A 1 183 ? -9.686 9.119 12.572 1.00 93.75 183 ILE A CA 1
ATOM 1465 C C . ILE A 1 183 ? -8.694 8.025 12.958 1.00 93.75 183 ILE A C 1
ATOM 1467 O O . ILE A 1 183 ? -9.087 6.939 13.373 1.00 93.75 183 ILE A O 1
ATOM 1471 N N . GLN A 1 184 ? -7.399 8.294 12.865 1.00 91.81 184 GLN A N 1
ATOM 1472 C CA . GLN A 1 184 ? -6.368 7.378 13.332 1.00 91.81 184 GLN A CA 1
ATOM 1473 C C . GLN A 1 184 ? -5.972 7.704 14.779 1.00 91.81 184 GLN A C 1
ATOM 1475 O O . GLN A 1 184 ? -5.589 8.825 15.101 1.00 91.81 184 GLN A O 1
ATOM 1480 N N . LEU A 1 185 ? -5.983 6.703 15.659 1.00 90.56 185 LEU A N 1
ATOM 1481 C CA . LEU A 1 185 ? -5.372 6.775 16.986 1.00 90.56 185 LEU A CA 1
ATOM 1482 C C . LEU A 1 185 ? -4.205 5.787 17.040 1.00 90.56 185 LEU A C 1
ATOM 1484 O O . LEU A 1 185 ? -4.412 4.590 17.224 1.00 90.56 185 LEU A O 1
ATOM 1488 N N . SER A 1 186 ? -2.974 6.271 16.861 1.00 87.69 186 SER A N 1
ATOM 1489 C CA . SER A 1 186 ? -1.785 5.410 16.916 1.00 87.69 186 SER A CA 1
ATOM 1490 C C . SER A 1 186 ? -1.313 5.174 18.346 1.00 87.69 186 SER A C 1
ATOM 1492 O O . SER A 1 186 ? -1.229 6.107 19.147 1.00 87.69 186 SER A O 1
ATOM 1494 N N . VAL A 1 187 ? -0.986 3.917 18.648 1.00 83.94 187 VAL A N 1
ATOM 1495 C CA . VAL A 1 187 ? -0.435 3.498 19.941 1.00 83.94 187 VAL A CA 1
ATOM 1496 C C . VAL A 1 187 ? 1.087 3.559 19.951 1.00 83.94 187 VAL A C 1
ATOM 1498 O O . VAL A 1 187 ? 1.671 4.043 20.917 1.00 83.94 187 VAL A O 1
ATOM 1501 N N . GLU A 1 188 ? 1.739 3.091 18.891 1.00 76.50 188 GLU A N 1
ATOM 1502 C CA . GLU A 1 188 ? 3.176 3.263 18.694 1.00 76.50 188 GLU A CA 1
ATOM 1503 C C . GLU A 1 188 ? 3.454 4.602 18.002 1.00 76.50 188 GLU A C 1
ATOM 1505 O O . GLU A 1 188 ? 2.755 4.999 17.064 1.00 76.50 188 GLU A O 1
ATOM 1510 N N . CYS A 1 189 ? 4.524 5.266 18.435 1.00 64.31 189 CYS A N 1
ATOM 1511 C CA . CYS A 1 189 ? 5.099 6.424 17.758 1.00 64.31 189 CYS A CA 1
ATOM 1512 C C . CYS A 1 189 ? 6.564 6.097 17.431 1.00 64.31 189 CYS A C 1
ATOM 1514 O O . CYS A 1 189 ? 7.343 5.797 18.335 1.00 64.31 189 CYS A O 1
ATOM 1516 N N . GLU A 1 190 ? 6.945 6.155 16.151 1.00 61.56 190 GLU A N 1
ATOM 1517 C CA . GLU A 1 190 ? 8.328 5.937 15.678 1.00 61.56 190 GLU A CA 1
ATOM 1518 C C . GLU A 1 190 ? 8.964 4.581 16.071 1.00 61.56 190 GLU A C 1
ATOM 1520 O O . GLU A 1 190 ? 10.146 4.530 16.416 1.00 61.56 190 GLU A O 1
ATOM 1525 N N . GLY A 1 191 ? 8.214 3.473 16.090 1.00 63.75 191 GLY A N 1
ATOM 1526 C CA . GLY A 1 191 ? 8.785 2.177 16.490 1.00 63.75 191 GLY A CA 1
ATOM 1527 C C . GLY A 1 191 ? 8.988 2.009 18.000 1.00 63.75 191 GLY A C 1
ATOM 1528 O O . GLY A 1 191 ? 9.560 1.006 18.430 1.00 63.75 191 GLY A O 1
ATOM 1529 N N . LYS A 1 192 ? 8.563 2.981 18.821 1.00 68.56 192 LYS A N 1
ATOM 1530 C CA . LYS A 1 192 ? 8.755 2.968 20.279 1.00 68.56 192 LYS A CA 1
ATOM 1531 C C . LYS A 1 192 ? 7.487 2.518 20.995 1.00 68.56 192 LYS A C 1
ATOM 1533 O O . LYS A 1 192 ? 6.389 2.980 20.686 1.00 68.56 192 LYS A O 1
ATOM 1538 N N . GLU A 1 193 ? 7.656 1.660 22.004 1.00 72.00 193 GLU A N 1
ATOM 1539 C CA . GLU A 1 193 ? 6.552 1.263 22.882 1.00 72.00 193 GLU A CA 1
ATOM 1540 C C . GLU A 1 193 ? 5.940 2.485 23.595 1.00 72.00 193 GLU A C 1
ATOM 1542 O O . GLU A 1 193 ? 6.677 3.376 24.039 1.00 72.00 193 GLU A O 1
ATOM 1547 N N . PRO A 1 194 ? 4.603 2.530 23.749 1.00 78.00 194 PRO A N 1
ATOM 1548 C CA . PRO A 1 194 ? 3.938 3.622 24.446 1.00 78.00 194 PRO A CA 1
ATOM 1549 C C . PRO A 1 194 ? 4.312 3.630 25.929 1.00 78.00 194 PRO A C 1
ATOM 1551 O O . PRO A 1 194 ? 4.299 2.598 26.605 1.00 78.00 194 PRO A O 1
ATOM 1554 N N . ARG A 1 195 ? 4.572 4.814 26.486 1.00 82.88 195 ARG A N 1
ATOM 1555 C CA . ARG A 1 195 ? 4.734 4.974 27.938 1.00 82.88 195 ARG A CA 1
ATOM 1556 C C . ARG A 1 195 ? 3.354 4.978 28.608 1.00 82.88 195 ARG A C 1
ATOM 1558 O O . ARG A 1 195 ? 2.360 5.304 27.958 1.00 82.88 195 ARG A O 1
ATOM 1565 N N . PRO A 1 196 ? 3.256 4.747 29.931 1.00 83.69 196 PRO A N 1
ATOM 1566 C CA . PRO A 1 196 ? 1.973 4.793 30.644 1.00 83.69 196 PRO A CA 1
ATOM 1567 C C . PRO A 1 196 ? 1.179 6.092 30.430 1.00 83.69 196 PRO A C 1
ATOM 1569 O O . PRO A 1 196 ? -0.044 6.067 30.305 1.00 83.69 196 PRO A O 1
ATOM 1572 N N . ARG A 1 197 ? 1.878 7.231 30.324 1.00 83.25 197 ARG A N 1
ATOM 1573 C CA . ARG A 1 197 ? 1.267 8.533 30.020 1.00 83.25 197 ARG A CA 1
ATOM 1574 C C . ARG A 1 197 ? 0.680 8.591 28.607 1.00 83.25 197 ARG A C 1
ATOM 1576 O O . ARG A 1 197 ? -0.329 9.262 28.408 1.00 83.25 197 ARG A O 1
ATOM 1583 N N . ASP A 1 198 ? 1.305 7.911 27.650 1.00 82.06 198 ASP A N 1
ATOM 1584 C CA . ASP A 1 198 ? 0.848 7.882 26.263 1.00 82.06 198 ASP A CA 1
ATOM 1585 C C . ASP A 1 198 ? -0.433 7.036 26.156 1.00 82.06 198 ASP A C 1
ATOM 1587 O O . ASP A 1 198 ? -1.437 7.495 25.615 1.00 82.06 198 ASP A O 1
ATOM 1591 N N . ILE A 1 199 ? -0.457 5.876 26.828 1.00 84.12 199 ILE A N 1
ATOM 1592 C CA . ILE A 1 199 ? -1.656 5.033 26.980 1.00 84.12 199 ILE A CA 1
ATOM 1593 C C . ILE A 1 199 ? -2.812 5.821 27.610 1.00 84.12 199 ILE A C 1
ATOM 1595 O O . ILE A 1 199 ? -3.937 5.759 27.121 1.00 84.12 199 ILE A O 1
ATOM 1599 N N . GLN A 1 200 ? -2.556 6.577 28.684 1.00 85.44 200 GLN A N 1
ATOM 1600 C CA . GLN A 1 200 ? -3.602 7.361 29.345 1.00 85.44 200 GLN A CA 1
ATOM 1601 C C . GLN A 1 200 ? -4.218 8.402 28.404 1.00 85.44 200 GLN A C 1
ATOM 1603 O O . GLN A 1 200 ? -5.435 8.535 28.358 1.00 85.44 200 GLN A O 1
ATOM 1608 N N . GLN A 1 201 ? -3.403 9.116 27.630 1.00 84.75 201 GLN A N 1
ATOM 1609 C CA . GLN A 1 201 ? -3.915 10.103 26.679 1.00 84.75 201 GLN A CA 1
ATOM 1610 C C . GLN A 1 201 ? -4.712 9.454 25.543 1.00 84.75 201 GLN A C 1
ATOM 1612 O O . GLN A 1 201 ? -5.730 10.008 25.136 1.00 84.75 201 GLN A O 1
ATOM 1617 N N . ILE A 1 202 ? -4.296 8.279 25.061 1.00 87.38 202 ILE A N 1
ATOM 1618 C CA . ILE A 1 202 ? -5.079 7.513 24.084 1.00 87.38 202 ILE A CA 1
ATOM 1619 C C . ILE A 1 202 ? -6.443 7.153 24.678 1.00 87.38 202 ILE A C 1
ATOM 1621 O O . ILE A 1 202 ? -7.458 7.418 24.044 1.00 87.38 202 ILE A O 1
ATOM 1625 N N . LEU A 1 203 ? -6.485 6.648 25.917 1.00 87.81 203 LEU A N 1
ATOM 1626 C CA . LEU A 1 203 ? -7.736 6.329 26.621 1.00 87.81 203 LEU A CA 1
ATOM 1627 C C . LEU A 1 203 ? -8.647 7.551 26.834 1.00 87.81 203 LEU A C 1
ATOM 1629 O O . LEU A 1 203 ? -9.863 7.399 26.886 1.00 87.81 203 LEU A O 1
ATOM 1633 N N . GLU A 1 204 ? -8.101 8.762 26.969 1.00 89.38 204 GLU A N 1
ATOM 1634 C CA . GLU A 1 204 ? -8.923 9.980 26.985 1.00 89.38 204 GLU A CA 1
ATOM 1635 C C . GLU A 1 204 ? -9.481 10.299 25.591 1.00 89.38 204 GLU A C 1
ATOM 1637 O O . GLU A 1 204 ? -10.657 10.637 25.462 1.00 89.38 204 GLU A O 1
ATOM 1642 N N . LYS A 1 205 ? -8.690 10.116 24.527 1.00 88.12 205 LYS A N 1
ATOM 1643 C CA . LYS A 1 205 ? -9.157 10.306 23.143 1.00 88.12 205 LYS A CA 1
ATOM 1644 C C . LYS A 1 205 ? -10.239 9.303 22.750 1.00 88.12 205 LYS A C 1
ATOM 1646 O O . LYS A 1 205 ? -11.178 9.693 22.065 1.00 88.12 205 LYS A O 1
ATOM 1651 N N . THR A 1 206 ? -10.187 8.064 23.245 1.00 89.31 206 THR A N 1
ATOM 1652 C CA . THR A 1 206 ? -11.250 7.068 23.006 1.00 89.31 206 THR A CA 1
ATOM 1653 C C . THR A 1 206 ? -12.586 7.427 23.667 1.00 89.31 206 THR A C 1
ATOM 1655 O O . THR A 1 206 ? -13.596 6.804 23.361 1.00 89.31 206 THR A O 1
ATOM 1658 N N . LYS A 1 207 ? -12.621 8.404 24.589 1.00 88.44 207 LYS A N 1
ATOM 1659 C CA . LYS A 1 207 ? -13.878 8.943 25.147 1.00 88.44 207 LYS A CA 1
ATOM 1660 C C . LYS A 1 207 ? -14.487 10.037 24.270 1.00 88.44 207 LYS A C 1
ATOM 1662 O O . LYS A 1 207 ? -15.678 10.304 24.386 1.00 88.44 207 LYS A O 1
ATOM 1667 N N . ILE A 1 208 ? -13.664 10.691 23.450 1.00 89.19 208 ILE A N 1
ATOM 1668 C CA . ILE A 1 208 ? -14.063 11.779 22.548 1.00 89.19 208 ILE A CA 1
ATOM 1669 C C . ILE A 1 208 ? -14.467 11.201 21.189 1.00 89.19 208 ILE A C 1
ATOM 1671 O O . ILE A 1 208 ? -15.483 11.597 20.626 1.00 89.19 208 ILE A O 1
ATOM 1675 N N . TYR A 1 209 ? -13.688 10.241 20.691 1.00 89.31 209 TYR A N 1
ATOM 1676 C CA . TYR A 1 209 ? -13.892 9.603 19.397 1.00 89.31 209 TYR A CA 1
ATOM 1677 C C . TYR A 1 209 ? -14.356 8.155 19.589 1.00 89.31 209 TYR A C 1
ATOM 1679 O O . TYR A 1 209 ? -13.605 7.363 20.168 1.00 89.31 209 TYR A O 1
ATOM 1687 N N . PRO A 1 210 ? -15.554 7.777 19.102 1.00 92.25 210 PRO A N 1
ATOM 1688 C CA . PRO A 1 210 ? -16.008 6.392 19.116 1.00 92.25 210 PRO A CA 1
ATOM 1689 C C . PRO A 1 210 ? -15.016 5.510 18.360 1.00 92.25 210 PRO A C 1
ATOM 1691 O O . PRO A 1 210 ? -14.771 5.721 17.173 1.00 92.25 210 PRO A O 1
ATOM 1694 N N . VAL A 1 211 ? -14.417 4.538 19.045 1.00 95.19 211 VAL A N 1
ATOM 1695 C CA . VAL A 1 211 ? -13.432 3.645 18.428 1.00 95.19 211 VAL A CA 1
ATOM 1696 C C . VAL A 1 211 ? -14.145 2.443 17.834 1.00 95.19 211 VAL A C 1
ATOM 1698 O O . VAL A 1 211 ? -14.826 1.715 18.552 1.00 95.19 211 VAL A O 1
ATOM 1701 N N . GLN A 1 212 ? -13.963 2.225 16.535 1.00 96.00 212 GLN A N 1
ATOM 1702 C CA . GLN A 1 212 ? -14.603 1.124 15.822 1.00 96.00 212 GLN A CA 1
ATOM 1703 C C . GLN A 1 212 ? -13.911 -0.212 16.107 1.00 96.00 212 GLN A C 1
ATOM 1705 O O . GLN A 1 212 ? -14.555 -1.206 16.431 1.00 96.00 212 GLN A O 1
ATOM 1710 N N . CYS A 1 213 ? -12.585 -0.245 15.989 1.00 97.00 213 CYS A N 1
ATOM 1711 C CA . CYS A 1 213 ? -11.798 -1.449 16.215 1.00 97.00 213 CYS A CA 1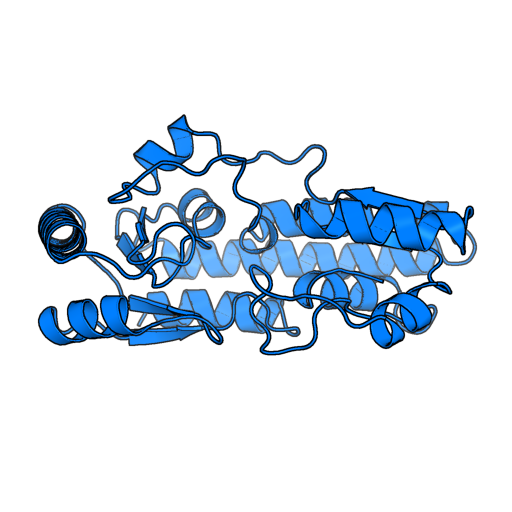
ATOM 1712 C C . CYS A 1 213 ? -10.329 -1.120 16.486 1.00 97.00 213 CYS A C 1
ATOM 1714 O O . CYS A 1 213 ? -9.871 0.012 16.290 1.00 97.00 213 CYS A O 1
ATOM 1716 N N . VAL A 1 214 ? -9.582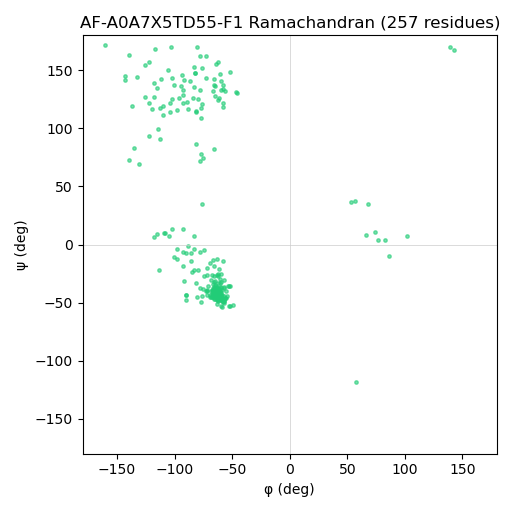 -2.152 16.871 1.00 96.75 214 VAL A N 1
ATOM 1717 C CA . VAL A 1 214 ? -8.125 -2.137 16.945 1.00 96.75 214 VAL A CA 1
ATOM 1718 C C . VAL A 1 214 ? -7.533 -2.862 15.742 1.00 96.75 214 VAL A C 1
ATOM 1720 O O . VAL A 1 214 ? -7.839 -4.032 15.508 1.00 96.75 214 VAL A O 1
ATOM 1723 N N . LEU A 1 215 ? -6.655 -2.191 14.999 1.00 96.38 215 LEU A N 1
ATOM 1724 C CA . LEU A 1 215 ? -5.873 -2.779 13.917 1.00 96.38 215 LEU A CA 1
ATOM 1725 C C . LEU A 1 215 ? -4.435 -3.006 14.385 1.00 96.38 215 LEU A C 1
ATOM 1727 O O . LEU A 1 215 ? -3.686 -2.067 14.659 1.00 96.38 215 LEU A O 1
ATOM 1731 N N . LEU A 1 216 ? -4.056 -4.275 14.467 1.00 94.62 216 LEU A N 1
ATOM 1732 C CA . LEU A 1 216 ? -2.704 -4.717 14.776 1.00 94.62 216 LEU A CA 1
ATOM 1733 C C . LEU A 1 216 ? -1.941 -4.965 13.480 1.00 94.62 216 LEU A C 1
ATOM 1735 O O . LEU A 1 216 ? -2.461 -5.612 12.573 1.00 94.62 216 LEU A O 1
ATOM 1739 N N . GLN A 1 217 ? -0.695 -4.518 13.402 1.00 90.31 217 GLN A N 1
ATOM 1740 C CA . GLN A 1 217 ? 0.120 -4.665 12.202 1.00 90.31 217 GLN A CA 1
ATOM 1741 C C . GLN A 1 217 ? 1.017 -5.903 12.294 1.00 90.31 217 GLN A C 1
ATOM 1743 O O . GLN A 1 217 ? 1.777 -6.091 13.251 1.00 90.31 217 GLN A O 1
ATOM 1748 N N . LYS A 1 218 ? 0.939 -6.774 11.285 1.00 88.50 218 LYS A N 1
ATOM 1749 C CA . LYS A 1 218 ? 1.817 -7.944 11.169 1.00 88.50 218 LYS A CA 1
ATOM 1750 C C . LYS A 1 218 ? 3.287 -7.503 11.103 1.00 88.50 218 LYS A C 1
ATOM 1752 O O . LYS A 1 218 ? 3.623 -6.591 10.357 1.00 88.50 218 LYS A O 1
ATOM 1757 N N . GLY A 1 219 ? 4.157 -8.146 11.887 1.00 82.88 219 GLY A N 1
ATOM 1758 C CA . GLY A 1 219 ? 5.596 -7.833 11.944 1.00 82.88 219 GLY A CA 1
ATOM 1759 C C . GLY A 1 219 ? 5.977 -6.653 12.852 1.00 82.88 219 GLY A C 1
ATOM 1760 O O . GLY A 1 219 ? 7.150 -6.290 12.912 1.00 82.88 219 GLY A O 1
ATOM 1761 N N . PHE A 1 220 ? 5.015 -6.060 13.566 1.00 84.25 220 PHE A N 1
ATOM 1762 C CA . PHE A 1 220 ? 5.219 -4.912 14.457 1.00 84.25 220 PHE A CA 1
ATOM 1763 C C . PHE A 1 220 ? 4.901 -5.262 15.913 1.00 84.25 220 PHE A C 1
ATOM 1765 O O . PHE A 1 220 ? 4.326 -6.315 16.212 1.00 84.25 220 PHE A O 1
ATOM 1772 N N . ASN A 1 221 ? 5.286 -4.379 16.838 1.00 84.94 221 ASN A N 1
ATOM 1773 C CA . ASN A 1 221 ? 4.961 -4.554 18.245 1.00 84.94 221 ASN A CA 1
ATOM 1774 C C . ASN A 1 221 ? 3.501 -4.174 18.511 1.00 84.94 221 ASN A C 1
ATOM 1776 O O . ASN A 1 221 ? 3.116 -3.011 18.514 1.00 84.94 221 ASN A O 1
ATOM 1780 N N . ASN A 1 222 ? 2.686 -5.187 18.786 1.00 90.50 222 ASN A N 1
ATOM 1781 C CA . ASN A 1 222 ? 1.249 -5.028 18.970 1.00 90.50 222 ASN A CA 1
ATOM 1782 C C . ASN A 1 222 ? 0.817 -4.930 20.441 1.00 90.50 222 ASN A C 1
ATOM 1784 O O . ASN A 1 222 ? -0.358 -4.704 20.713 1.00 90.50 222 ASN A O 1
ATOM 1788 N N . ARG A 1 223 ? 1.744 -5.068 21.403 1.00 88.88 223 ARG A N 1
ATOM 1789 C CA . ARG A 1 223 ? 1.416 -5.243 22.829 1.00 88.88 223 ARG A CA 1
ATOM 1790 C C . ARG A 1 223 ? 0.564 -4.104 23.391 1.00 88.88 223 ARG A C 1
ATOM 1792 O O . ARG A 1 223 ? -0.443 -4.369 24.042 1.00 88.88 223 ARG A O 1
ATOM 1799 N N . GLY A 1 224 ? 0.956 -2.855 23.142 1.00 87.94 224 GLY A N 1
ATOM 1800 C CA . GLY A 1 224 ? 0.237 -1.689 23.665 1.00 87.94 224 GLY A CA 1
ATOM 1801 C C . GLY A 1 224 ? -1.187 -1.588 23.116 1.00 87.94 224 GLY A C 1
ATOM 1802 O O . GLY A 1 224 ? -2.132 -1.383 23.875 1.00 87.94 224 GLY A O 1
ATOM 1803 N N . ALA A 1 225 ? -1.353 -1.785 21.805 1.00 91.56 225 ALA A N 1
ATOM 1804 C CA . ALA A 1 225 ? -2.659 -1.721 21.157 1.00 91.56 225 ALA A CA 1
ATOM 1805 C C . ALA A 1 225 ? -3.572 -2.870 21.596 1.00 91.56 225 ALA A C 1
ATOM 1807 O O . ALA A 1 225 ? -4.744 -2.631 21.879 1.00 91.56 225 ALA A O 1
ATOM 1808 N N . THR A 1 226 ? -3.028 -4.081 21.752 1.00 93.12 226 THR A N 1
ATOM 1809 C CA . THR A 1 226 ? -3.762 -5.223 22.310 1.00 93.12 226 THR A CA 1
ATOM 1810 C C . THR A 1 226 ? -4.272 -4.924 23.719 1.00 93.12 226 THR A C 1
ATOM 1812 O O . THR A 1 226 ? -5.459 -5.090 23.975 1.00 93.12 226 THR A O 1
ATOM 1815 N N . GLN A 1 227 ? -3.418 -4.413 24.615 1.00 91.44 227 GLN A N 1
ATOM 1816 C CA . GLN A 1 227 ? -3.812 -4.097 25.995 1.00 91.44 227 GLN A CA 1
ATOM 1817 C C . GLN A 1 227 ? -4.943 -3.065 26.066 1.00 91.44 227 GLN A C 1
ATOM 1819 O O . GLN A 1 227 ? -5.865 -3.203 26.870 1.00 91.44 227 GLN A O 1
ATOM 1824 N N . ILE A 1 228 ? -4.878 -2.021 25.234 1.00 91.38 228 ILE A N 1
ATOM 1825 C CA . ILE A 1 228 ? -5.933 -1.004 25.167 1.00 91.38 228 ILE A CA 1
ATOM 1826 C C . ILE A 1 228 ? -7.218 -1.617 24.598 1.00 91.38 228 ILE A C 1
ATOM 1828 O O . ILE A 1 228 ? -8.286 -1.413 25.172 1.00 91.38 228 ILE A O 1
ATOM 1832 N N . GLY A 1 229 ? -7.116 -2.402 23.521 1.00 94.00 229 GLY A N 1
ATOM 1833 C CA . GLY A 1 229 ? -8.248 -3.087 22.897 1.00 94.00 229 GLY A CA 1
ATOM 1834 C C . GLY A 1 229 ? -8.990 -4.017 23.850 1.00 94.00 229 GLY A C 1
ATOM 1835 O O . GLY A 1 229 ? -10.203 -3.901 23.991 1.00 94.00 229 GLY A O 1
ATOM 1836 N N . GLU A 1 230 ? -8.266 -4.881 24.564 1.00 94.88 230 GLU A N 1
ATOM 1837 C CA . GLU A 1 230 ? -8.836 -5.805 25.552 1.00 94.88 230 GLU A CA 1
ATOM 1838 C C . GLU A 1 230 ? -9.507 -5.056 26.707 1.00 94.88 230 GLU A C 1
ATOM 1840 O O . GLU A 1 230 ? -10.627 -5.383 27.099 1.00 94.88 230 GLU A O 1
ATOM 1845 N N . LYS A 1 231 ? -8.857 -4.004 27.222 1.00 92.69 231 LYS A N 1
ATOM 1846 C CA . LYS A 1 231 ? -9.404 -3.176 28.304 1.00 92.69 231 LYS A CA 1
ATOM 1847 C C . LYS A 1 231 ? -10.707 -2.482 27.904 1.00 92.69 231 LYS A C 1
ATOM 1849 O O . LYS A 1 231 ? -11.598 -2.344 28.740 1.00 92.69 231 LYS A O 1
ATOM 1854 N N . LEU A 1 232 ? -10.798 -2.027 26.657 1.00 93.69 232 LEU A N 1
ATOM 1855 C CA . LEU A 1 232 ? -11.980 -1.366 26.106 1.00 93.69 232 LEU A CA 1
ATOM 1856 C C . LEU A 1 232 ? -12.991 -2.349 25.494 1.00 93.69 232 LEU A C 1
ATOM 1858 O O . LEU A 1 232 ? -14.040 -1.910 25.037 1.00 93.69 232 LEU A O 1
ATOM 1862 N N . GLN A 1 233 ? -12.693 -3.655 25.499 1.00 95.69 233 GLN A N 1
ATOM 1863 C CA . GLN A 1 233 ? -13.500 -4.707 24.868 1.00 95.69 233 GLN A CA 1
ATOM 1864 C C . GLN A 1 233 ? -13.794 -4.424 23.383 1.00 95.69 233 GLN A C 1
ATOM 1866 O O . GLN A 1 233 ? -14.875 -4.719 22.878 1.00 95.69 233 GLN A O 1
ATOM 1871 N N . LEU A 1 234 ? -12.822 -3.837 22.681 1.00 96.00 234 LEU A N 1
ATOM 1872 C CA . LEU A 1 234 ? -12.926 -3.524 21.259 1.00 96.00 234 LEU A CA 1
ATOM 1873 C C . LEU A 1 234 ? -12.599 -4.756 20.403 1.00 96.00 234 LEU A C 1
ATOM 1875 O O . LEU A 1 234 ? -11.716 -5.534 20.774 1.00 96.00 234 LEU A O 1
ATOM 1879 N N . PRO A 1 235 ? -13.223 -4.914 19.222 1.00 97.19 235 PRO A N 1
ATOM 1880 C CA . PRO A 1 235 ? -12.787 -5.898 18.239 1.00 97.19 235 PRO A CA 1
ATOM 1881 C C . PRO A 1 235 ? -11.331 -5.655 17.828 1.00 97.19 235 PRO A C 1
ATOM 1883 O O . PRO A 1 235 ? -10.946 -4.522 17.531 1.00 97.19 235 PRO A O 1
ATOM 1886 N N . ILE A 1 236 ? -10.522 -6.716 17.793 1.00 97.56 236 ILE A N 1
ATOM 1887 C CA . ILE A 1 236 ? -9.095 -6.650 17.453 1.00 97.56 236 ILE A CA 1
ATOM 1888 C C . ILE A 1 236 ? -8.838 -7.466 16.190 1.00 97.56 236 ILE A C 1
ATOM 1890 O O . ILE A 1 236 ? -9.149 -8.657 16.135 1.00 97.56 236 ILE A O 1
ATOM 1894 N N . TYR A 1 237 ? -8.213 -6.844 15.193 1.00 97.62 237 TYR A N 1
ATOM 1895 C CA . TYR A 1 237 ? -7.902 -7.474 13.916 1.00 97.62 237 TYR A CA 1
ATOM 1896 C C . TYR A 1 237 ? -6.419 -7.347 13.586 1.00 97.62 237 TYR A C 1
ATOM 1898 O O . TYR A 1 237 ? -5.871 -6.249 13.551 1.00 97.62 237 TYR A O 1
ATOM 1906 N N . LEU A 1 238 ? -5.774 -8.477 13.292 1.00 95.81 238 LEU A N 1
ATOM 1907 C CA . LEU A 1 238 ? -4.439 -8.486 12.700 1.00 95.81 238 LEU A CA 1
ATOM 1908 C C . LEU A 1 238 ? -4.551 -8.223 11.194 1.00 95.81 238 LEU A C 1
ATOM 1910 O O . LEU A 1 238 ? -5.261 -8.942 10.487 1.00 95.81 238 LEU A O 1
ATOM 1914 N N . VAL A 1 239 ? -3.838 -7.210 10.713 1.00 95.06 239 VAL A N 1
ATOM 1915 C CA . VAL A 1 239 ? -3.804 -6.791 9.310 1.00 95.06 239 VAL A CA 1
ATOM 1916 C C . VAL A 1 239 ? -2.370 -6.750 8.788 1.00 95.06 239 VAL A C 1
ATOM 1918 O O . VAL A 1 239 ? -1.410 -6.577 9.542 1.00 95.06 239 VAL A O 1
ATOM 1921 N N . ASP A 1 240 ? -2.231 -6.911 7.476 1.00 92.62 240 ASP A N 1
ATOM 1922 C CA . ASP A 1 240 ? -0.956 -6.815 6.771 1.00 92.62 240 ASP A CA 1
ATOM 1923 C C . ASP A 1 240 ? -1.052 -5.729 5.687 1.00 92.62 240 ASP A C 1
ATOM 1925 O O . ASP A 1 240 ? -1.487 -6.006 4.568 1.00 92.62 240 ASP A O 1
ATOM 1929 N N . PRO A 1 241 ? -0.657 -4.478 5.986 1.00 92.38 241 PRO A N 1
ATOM 1930 C CA . PRO A 1 241 ? -0.616 -3.387 5.008 1.00 92.38 241 PRO A CA 1
ATOM 1931 C C . PRO A 1 241 ? 0.278 -3.654 3.790 1.00 92.38 241 PRO A C 1
ATOM 1933 O O . PRO A 1 241 ? 0.191 -2.927 2.800 1.00 92.38 241 PRO A O 1
ATOM 1936 N N . TYR A 1 242 ? 1.139 -4.671 3.863 1.00 92.94 242 TYR A N 1
ATOM 1937 C CA . TYR A 1 242 ? 2.133 -5.022 2.856 1.00 92.94 242 TYR A CA 1
ATOM 1938 C C . TYR A 1 242 ? 1.781 -6.306 2.108 1.00 92.94 242 TYR A C 1
ATOM 1940 O O . TYR A 1 242 ? 2.608 -6.804 1.346 1.00 92.94 242 TYR A O 1
ATOM 1948 N N . ALA A 1 243 ? 0.571 -6.845 2.280 1.00 93.75 243 ALA A N 1
ATOM 1949 C CA . ALA A 1 243 ? 0.157 -8.051 1.581 1.00 93.75 243 ALA A CA 1
ATOM 1950 C C . ALA A 1 243 ? 0.243 -7.873 0.053 1.00 93.75 243 ALA A C 1
ATOM 1952 O O . ALA A 1 243 ? -0.168 -6.851 -0.502 1.00 93.75 243 ALA A O 1
ATOM 1953 N N . ARG A 1 244 ? 0.750 -8.903 -0.640 1.00 94.06 244 ARG A N 1
ATOM 1954 C CA . ARG A 1 244 ? 0.919 -8.870 -2.103 1.00 94.06 244 ARG A CA 1
ATOM 1955 C C . ARG A 1 244 ? -0.418 -8.825 -2.843 1.00 94.06 244 ARG A C 1
ATOM 1957 O O . ARG A 1 244 ? -0.527 -8.105 -3.820 1.00 94.06 244 ARG A O 1
ATOM 1964 N N . ASP A 1 245 ? -1.443 -9.553 -2.394 1.00 95.81 245 ASP A N 1
ATOM 1965 C CA . ASP A 1 245 ? -2.790 -9.456 -2.983 1.00 95.81 245 ASP A CA 1
ATOM 1966 C C . ASP A 1 245 ? -3.497 -8.180 -2.498 1.00 95.81 245 ASP A C 1
ATOM 1968 O O . ASP A 1 245 ? -4.331 -8.198 -1.589 1.00 95.81 245 ASP A O 1
ATOM 1972 N N . TYR A 1 246 ? -3.106 -7.053 -3.095 1.00 98.12 246 TYR A N 1
ATOM 1973 C CA . TYR A 1 246 ? -3.494 -5.715 -2.660 1.00 98.12 246 TYR A CA 1
ATOM 1974 C C . TYR A 1 246 ? -5.016 -5.516 -2.645 1.00 98.12 246 TYR A C 1
ATOM 1976 O O . TYR A 1 246 ? -5.579 -5.0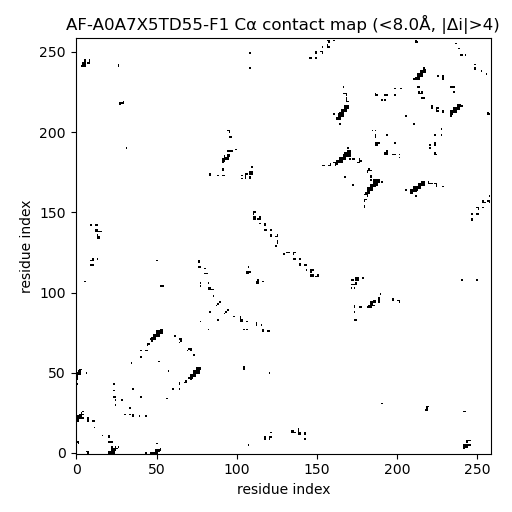73 -1.645 1.00 98.12 246 TYR A O 1
ATOM 1984 N N . LEU A 1 247 ? -5.707 -5.883 -3.731 1.00 98.44 247 LEU A N 1
ATOM 1985 C CA . LEU A 1 247 ? -7.149 -5.649 -3.872 1.00 98.44 247 LEU A CA 1
ATOM 1986 C C . LEU A 1 247 ? -7.966 -6.421 -2.833 1.00 98.44 247 LEU A C 1
ATOM 1988 O O . LEU A 1 247 ? -8.941 -5.892 -2.293 1.00 98.44 247 LEU A O 1
ATOM 1992 N N . LYS A 1 248 ? -7.595 -7.678 -2.571 1.00 98.19 248 LYS A N 1
ATOM 1993 C CA . LYS A 1 248 ? -8.248 -8.500 -1.552 1.00 98.19 248 LYS A CA 1
ATOM 1994 C C . LYS A 1 248 ? -7.944 -7.974 -0.155 1.00 98.19 248 LYS A C 1
ATOM 1996 O O . LYS A 1 248 ? -8.858 -7.851 0.657 1.00 98.19 248 LYS A O 1
ATOM 2001 N N . ASN A 1 249 ? -6.683 -7.638 0.105 1.00 97.75 249 ASN A N 1
ATOM 2002 C CA . ASN A 1 249 ? -6.235 -7.148 1.401 1.00 97.75 249 ASN A CA 1
ATOM 2003 C C . ASN A 1 249 ? -6.944 -5.849 1.803 1.00 97.75 249 ASN A C 1
ATOM 2005 O O . ASN A 1 249 ? -7.490 -5.760 2.898 1.00 97.75 249 ASN A O 1
ATOM 2009 N N . MET A 1 250 ? -7.029 -4.877 0.894 1.00 98.50 250 MET A N 1
ATOM 2010 C CA . MET A 1 250 ? -7.705 -3.605 1.163 1.00 98.50 250 MET A CA 1
ATOM 2011 C C . MET A 1 250 ? -9.204 -3.790 1.451 1.00 98.50 250 MET A C 1
ATOM 2013 O O . MET A 1 250 ? -9.730 -3.185 2.386 1.00 98.50 250 MET A O 1
ATOM 2017 N N . ARG A 1 251 ? -9.890 -4.693 0.729 1.00 98.25 251 ARG A N 1
ATOM 2018 C CA . ARG A 1 251 ? -11.287 -5.057 1.046 1.00 98.25 251 ARG A CA 1
ATOM 2019 C C . ARG A 1 251 ? -11.415 -5.752 2.396 1.00 98.25 251 ARG A C 1
ATOM 2021 O O . ARG A 1 251 ? -12.378 -5.504 3.114 1.00 98.25 251 ARG A O 1
ATOM 2028 N N . GLN A 1 252 ? -10.464 -6.614 2.748 1.00 98.00 252 GLN A N 1
ATOM 2029 C CA . GLN A 1 252 ? -10.453 -7.298 4.038 1.00 98.00 252 GLN A CA 1
ATOM 2030 C C . GLN A 1 252 ? -10.242 -6.317 5.196 1.00 98.00 252 GLN A C 1
ATOM 2032 O O . GLN A 1 252 ? -10.911 -6.454 6.216 1.00 98.00 252 GLN A O 1
ATOM 2037 N N . ILE A 1 253 ? -9.367 -5.319 5.039 1.00 97.88 253 ILE A N 1
ATOM 2038 C CA . ILE A 1 253 ? -9.169 -4.252 6.029 1.00 97.88 253 ILE A CA 1
ATOM 2039 C C . ILE A 1 253 ? -10.481 -3.489 6.244 1.00 97.88 253 ILE A C 1
ATOM 2041 O O . ILE A 1 253 ? -10.964 -3.429 7.373 1.00 97.88 253 ILE A O 1
ATOM 2045 N N . ALA A 1 254 ? -11.110 -2.993 5.174 1.00 98.12 254 ALA A N 1
ATOM 2046 C CA . ALA A 1 254 ? -12.391 -2.289 5.274 1.00 98.12 254 ALA A CA 1
ATOM 2047 C C . ALA A 1 254 ? -13.497 -3.171 5.881 1.00 98.12 254 ALA A C 1
ATOM 2049 O O . ALA A 1 254 ? -14.234 -2.742 6.765 1.00 98.12 254 ALA A O 1
ATOM 2050 N N . GLY A 1 255 ? -13.576 -4.434 5.458 1.00 97.94 255 GLY A N 1
ATOM 2051 C CA . GLY A 1 255 ? -14.543 -5.396 5.979 1.00 97.94 255 GLY A CA 1
ATOM 2052 C C . GLY A 1 255 ? -14.305 -5.791 7.438 1.00 97.94 255 GLY A C 1
ATOM 2053 O O . GLY A 1 255 ? -15.253 -6.168 8.111 1.00 97.94 255 GLY A O 1
ATOM 2054 N N . ASN A 1 256 ? -13.073 -5.716 7.947 1.00 96.81 256 ASN A N 1
ATOM 2055 C CA . ASN A 1 256 ? -12.795 -5.902 9.372 1.00 96.81 256 ASN A CA 1
ATOM 2056 C C . ASN A 1 256 ? -13.274 -4.706 10.196 1.00 96.81 256 ASN A C 1
ATOM 2058 O O . ASN A 1 256 ? -13.850 -4.907 11.257 1.00 96.81 256 ASN A O 1
ATOM 2062 N N . ILE A 1 257 ? -13.083 -3.486 9.691 1.00 96.81 257 ILE A N 1
ATOM 2063 C CA . ILE A 1 257 ? -13.558 -2.262 10.349 1.00 96.81 257 ILE A CA 1
ATOM 2064 C C . ILE A 1 257 ? -15.093 -2.257 10.447 1.00 96.81 257 ILE A C 1
ATOM 2066 O O . ILE A 1 257 ? -15.639 -1.850 11.464 1.00 96.81 257 ILE A O 1
ATOM 2070 N N . ALA A 1 258 ? -15.790 -2.746 9.420 1.00 95.81 258 ALA A N 1
ATOM 2071 C CA . ALA A 1 258 ? -17.253 -2.733 9.351 1.00 95.81 258 ALA A CA 1
ATOM 2072 C C . ALA A 1 258 ? -17.973 -3.893 10.076 1.00 95.81 258 ALA A C 1
ATOM 2074 O O . ALA A 1 258 ? -19.185 -4.043 9.908 1.00 95.81 258 ALA A O 1
ATOM 2075 N N . LYS A 1 259 ? -17.250 -4.731 10.828 1.00 90.31 259 LYS A N 1
ATOM 2076 C CA . LYS A 1 259 ? -17.822 -5.795 11.674 1.00 90.31 259 LYS A CA 1
ATOM 2077 C C . LYS A 1 259 ? -18.106 -5.276 13.073 1.00 90.31 259 LYS A C 1
ATOM 2079 O O . LYS A 1 259 ? -19.177 -5.647 13.597 1.00 90.31 259 LYS A O 1
#

pLDDT: mean 89.75, std 11.8, range [36.56, 98.88]

Foldseek 3Di:
DEAFLQVLLLLCLQCVPVDDGDHLDDPLADSLPDDRDPVSLVVCLPAQEYEYLPHPVVVVSVVVSCVSRVNYHYDYLCPPDPFQDQVLCVVQEVAQDDDDPDTQSLQCLQLVSVLSSSVVSLVVCCVVCVVCNVRSVVSNVVVNVLSVVLLVLLLVLQVVPAQAEEEEQDPNCSNVCVSNRYHYYYQDDPLDHHDPVRLVVSVVVCVVHPHQAYEYERNGDCVSSVVSCVVVVGHYDYAYSRDNVSSVRSSVVSVSSSD

Secondary structure (DSSP, 8-state):
-BSSHHHHHHHHHHHTTSS---BSSPTT--GGG----HHHHHHHTT-SEEEE---HHHHHHHHHHHHH-TTPEEEETTTT--PPPHHHHHHH---SSPPPSS----GGGSHHHHHHHHHHHHHHHHHH-GGGHHHHHHHHHHHHHHHHHHHHHHHHHHGGGTT-EEEESSS--HHHHHHHT-EEEES-BTTBPPPHHHHHHHHHHHHHS-EEEEEEETTS--HHHHHHHHHHT--EEEE-TT-S-HHHHHHHHHHHHT-

Radius of gyration: 18.93 Å; Cα contacts (8 Å, |Δi|>4): 414; chains: 1; bounding box: 50×32×58 Å

Nearest PDB structures (foldseek):
  1pq4-assembly1_A  TM=9.339E-01  e=2.336E-20  Synechocystis sp. PCC 6803
  1pq4-assembly2_B  TM=8.953E-01  e=2.573E-19  Synechocystis sp. PCC 6803
  2ov3-assembly1_A  TM=9.159E-01  e=5.428E-19  Synechocystis sp.
  6r6k-assembly2_B  TM=7.799E-01  e=1.777E-14  Pseudomonas aeruginosa
  2o1e-assembly1_A  TM=7.741E-01  e=4.398E-14  Bacillus subtilis